Protein AF-A0A7Y5E4H2-F1 (afdb_monomer_lite)

Radius of gyration: 20.76 Å; chains: 1; bounding box: 55×38×57 Å

Foldseek 3Di:
DDDPDLQLVLLVLLLLLDAQWDDKDFFAWFFQAKDQQPCCVFDVVRVPDIDGTLPVLCVVVVHDFDWDDDPNDTDGDGHTFGIWIWGQDPPPGIAIATEHEDADAPVPDDPNRVSVVVSVCVSQVRSVHHYFYDYPVLAQVQLSVQSVVLCCLQVDPDDQDPVLLVQLLVCLVVQAQNAPLVSLVVSCVSVVDDSSNSSNSVNNCLSNLSQQWDSSDRHDRGGRTHHDDSVVSSSNRSVSVVNHHDD

Secondary structure (DSSP, 8-state):
---SSHHHHHHHHHHHTSTTEEEEEEEEEPPSS-EE-GGGGT-GGGTT-EE--HHHHHHHHTPPPPEEEETTEEEE---EEEEEEEEEETTTEEEEEEEEE-SS-GGG--HHHHHHHHHHHHHHHTTT-EEEEE-TTSS-HHHHHHHHHHHHHHS-SSPPPHHHHHHHHHHHHHHTT-BHHHHHHHHHHHHT--HHHHHHHHHHHHHTTSS-B-TTS---TTSBPPB--HHHHHHTSTTTTT-----

Structure (mmCIF, N/CA/C/O backbone):
data_AF-A0A7Y5E4H2-F1
#
_entry.id   AF-A0A7Y5E4H2-F1
#
loop_
_atom_site.group_PDB
_atom_site.id
_atom_site.type_symbol
_atom_site.label_atom_id
_atom_site.label_alt_id
_atom_site.label_comp_id
_atom_site.label_asym_id
_atom_site.label_entity_id
_atom_site.label_seq_id
_atom_site.pdbx_PDB_ins_code
_atom_site.Cartn_x
_atom_site.Cartn_y
_atom_site.Cartn_z
_atom_site.occupancy
_atom_site.B_iso_or_equiv
_atom_site.auth_seq_id
_atom_site.auth_comp_id
_atom_site.auth_asym_id
_atom_site.auth_atom_id
_atom_site.pdbx_PDB_model_num
ATOM 1 N N . MET A 1 1 ? -0.642 14.380 -0.800 1.00 53.69 1 MET A N 1
ATOM 2 C CA . MET A 1 1 ? -0.285 13.124 -0.116 1.00 53.69 1 MET A CA 1
ATOM 3 C C . MET A 1 1 ? 0.200 13.563 1.238 1.00 53.69 1 MET A C 1
ATOM 5 O O . MET A 1 1 ? 1.228 14.235 1.299 1.00 53.69 1 MET A O 1
ATOM 9 N N . ASP A 1 2 ? -0.595 13.278 2.261 1.00 55.03 2 ASP A N 1
ATOM 10 C CA . ASP A 1 2 ? -0.441 13.844 3.600 1.00 55.03 2 ASP A CA 1
ATOM 11 C C . ASP A 1 2 ? -0.089 12.702 4.561 1.00 55.03 2 ASP A C 1
ATOM 13 O O . ASP A 1 2 ? -0.855 12.355 5.454 1.00 55.03 2 ASP A O 1
ATOM 17 N N . PHE A 1 3 ? 1.084 12.094 4.353 1.00 66.56 3 PHE A N 1
ATOM 18 C CA . PHE A 1 3 ? 1.601 11.070 5.260 1.00 66.56 3 PHE A CA 1
ATOM 19 C C . PHE A 1 3 ? 2.136 11.714 6.536 1.00 66.56 3 PHE A C 1
ATOM 21 O O . PHE A 1 3 ? 2.887 12.694 6.494 1.00 66.56 3 PHE A O 1
ATOM 28 N N . LEU A 1 4 ? 1.782 11.128 7.673 1.00 64.50 4 LEU A N 1
ATOM 29 C CA . LEU A 1 4 ? 2.184 11.561 9.005 1.00 64.50 4 LEU A CA 1
ATOM 30 C C . LEU A 1 4 ? 3.544 10.968 9.403 1.00 64.50 4 LEU A C 1
ATOM 32 O O . LEU A 1 4 ? 4.185 11.483 10.322 1.00 64.50 4 LEU A O 1
ATOM 36 N N . SER A 1 5 ? 4.019 9.924 8.706 1.00 79.62 5 SER A N 1
ATOM 37 C CA . SER A 1 5 ? 5.342 9.340 8.942 1.00 79.62 5 SER A CA 1
ATOM 38 C C . SER A 1 5 ? 6.049 8.798 7.691 1.00 79.62 5 SER A C 1
ATOM 40 O O . SER A 1 5 ? 5.474 8.488 6.646 1.00 79.62 5 SER A O 1
ATOM 42 N N . ASP A 1 6 ? 7.364 8.641 7.834 1.00 85.12 6 ASP A N 1
ATOM 43 C CA . ASP A 1 6 ? 8.271 8.106 6.821 1.00 85.12 6 ASP A CA 1
ATOM 44 C C . ASP A 1 6 ? 8.065 6.589 6.576 1.00 85.12 6 ASP A C 1
ATOM 46 O O . ASP A 1 6 ? 8.467 6.052 5.532 1.00 85.12 6 ASP A O 1
ATOM 50 N N . THR A 1 7 ? 7.446 5.901 7.544 1.00 89.12 7 THR A N 1
ATOM 51 C CA . THR A 1 7 ? 6.991 4.502 7.468 1.00 89.12 7 THR A CA 1
ATOM 52 C C . THR A 1 7 ? 5.666 4.417 6.731 1.00 89.12 7 THR A C 1
ATOM 54 O O . THR A 1 7 ? 5.533 3.572 5.851 1.00 89.12 7 THR A O 1
ATOM 57 N N . GLU A 1 8 ? 4.717 5.309 7.020 1.00 90.19 8 GLU A N 1
ATOM 58 C CA . GLU A 1 8 ? 3.427 5.357 6.320 1.00 90.19 8 GLU A CA 1
ATOM 59 C C . GLU A 1 8 ? 3.620 5.525 4.814 1.00 90.19 8 GLU A C 1
ATOM 61 O O . GLU A 1 8 ? 3.046 4.760 4.041 1.00 90.19 8 GLU A O 1
ATOM 66 N N . PHE A 1 9 ? 4.524 6.414 4.386 1.00 92.56 9 PHE A N 1
ATOM 67 C CA . PHE A 1 9 ? 4.834 6.552 2.961 1.00 92.56 9 PHE A CA 1
ATOM 68 C C . PHE A 1 9 ? 5.437 5.269 2.355 1.00 92.56 9 PHE A C 1
ATOM 70 O O . PHE A 1 9 ?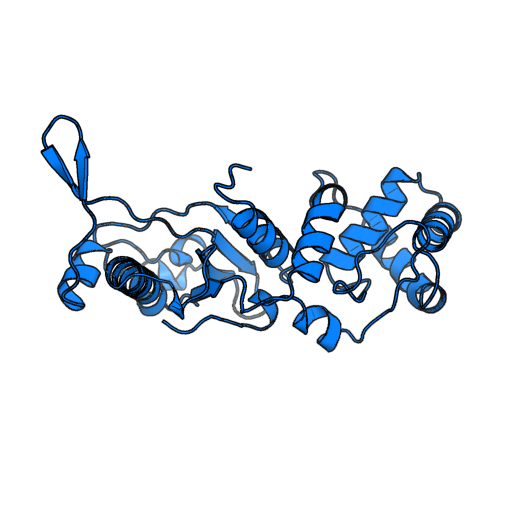 5.158 4.922 1.204 1.00 92.56 9 PHE A O 1
ATOM 77 N N . ALA A 1 10 ? 6.236 4.513 3.117 1.00 94.25 10 ALA A N 1
ATOM 78 C CA . ALA A 1 10 ? 6.743 3.221 2.657 1.00 94.25 10 ALA A CA 1
ATOM 79 C C . ALA A 1 10 ? 5.623 2.175 2.524 1.00 94.25 10 ALA A C 1
ATOM 81 O O . ALA A 1 10 ? 5.589 1.447 1.530 1.00 94.25 10 ALA A O 1
ATOM 82 N N . VAL A 1 11 ? 4.695 2.112 3.485 1.00 96.12 11 VAL A N 1
ATOM 83 C CA . VAL A 1 11 ? 3.536 1.207 3.420 1.00 96.12 11 VAL A CA 1
ATOM 84 C C . VAL A 1 11 ? 2.593 1.600 2.291 1.00 96.12 11 VAL A C 1
ATOM 86 O O . VAL A 1 11 ? 2.126 0.724 1.570 1.00 96.12 11 VAL A O 1
ATOM 89 N N . PHE A 1 12 ? 2.404 2.892 2.042 1.00 96.19 12 PHE A N 1
ATOM 90 C CA . PHE A 1 12 ? 1.684 3.375 0.870 1.00 96.19 12 PHE A CA 1
ATOM 91 C C . PHE A 1 12 ? 2.336 2.909 -0.434 1.00 96.19 12 PHE A C 1
ATOM 93 O O . PHE A 1 12 ? 1.649 2.417 -1.327 1.00 96.19 12 PHE A O 1
ATOM 100 N N . CYS A 1 13 ? 3.667 2.985 -0.536 1.00 96.50 13 CYS A N 1
ATOM 101 C CA . CYS A 1 13 ? 4.376 2.457 -1.699 1.00 96.50 13 CYS A CA 1
ATOM 102 C C . CYS A 1 13 ? 4.125 0.952 -1.882 1.00 96.50 13 CYS A C 1
ATOM 104 O O . CYS A 1 13 ? 3.836 0.516 -2.995 1.00 96.50 13 CYS A O 1
ATOM 106 N N . PHE A 1 14 ? 4.177 0.167 -0.800 1.00 97.38 14 PHE A N 1
ATOM 107 C CA . PHE A 1 14 ? 3.822 -1.254 -0.841 1.00 97.38 14 PHE A CA 1
ATOM 108 C C . PHE A 1 14 ? 2.368 -1.476 -1.273 1.00 97.38 14 PHE A C 1
ATOM 110 O O . PHE A 1 14 ? 2.123 -2.350 -2.104 1.00 97.38 14 PHE A O 1
ATOM 117 N N . ALA A 1 15 ? 1.428 -0.678 -0.758 1.00 97.00 15 ALA A N 1
ATOM 118 C CA . ALA A 1 15 ? 0.010 -0.742 -1.098 1.00 97.00 15 ALA A CA 1
ATOM 119 C C . ALA A 1 15 ? -0.232 -0.477 -2.594 1.00 97.00 15 ALA A C 1
ATOM 121 O O . ALA A 1 15 ? -0.952 -1.218 -3.258 1.00 97.00 15 ALA A O 1
ATOM 122 N N . GLN A 1 16 ? 0.441 0.528 -3.155 1.00 95.31 16 GLN A N 1
ATOM 123 C CA . GLN A 1 16 ? 0.320 0.912 -4.566 1.00 95.31 16 GLN A CA 1
ATOM 124 C C . GLN A 1 16 ? 0.887 -0.119 -5.549 1.00 95.31 16 GLN A C 1
ATOM 126 O O . GLN A 1 16 ? 0.566 -0.094 -6.742 1.00 95.31 16 GLN A O 1
ATOM 131 N N . MET A 1 17 ? 1.748 -1.018 -5.074 1.00 95.50 17 MET A N 1
ATOM 132 C CA . MET A 1 17 ? 2.231 -2.130 -5.888 1.00 95.50 17 MET A CA 1
ATOM 133 C C . MET A 1 17 ? 1.212 -3.267 -5.994 1.00 95.50 17 MET A C 1
ATOM 135 O O . MET A 1 17 ? 1.410 -4.142 -6.830 1.00 95.50 17 MET A O 1
ATOM 139 N N . LEU A 1 18 ? 0.152 -3.308 -5.174 1.00 94.38 18 LEU A N 1
ATOM 140 C CA . LEU A 1 18 ? -0.758 -4.454 -5.185 1.00 94.38 18 LEU A CA 1
ATOM 141 C C . LEU A 1 18 ? -1.339 -4.683 -6.590 1.00 94.38 18 LEU A C 1
ATOM 143 O O . LEU A 1 18 ? -1.822 -3.736 -7.228 1.00 94.38 18 LEU A O 1
ATOM 147 N N . PRO A 1 19 ? -1.335 -5.936 -7.079 1.00 90.31 19 PRO A N 1
ATOM 148 C CA . PRO A 1 19 ? -2.026 -6.274 -8.311 1.00 90.31 19 PRO A CA 1
ATOM 149 C C . PRO A 1 19 ? -3.489 -5.827 -8.240 1.00 90.31 19 PRO A C 1
ATOM 151 O O . PRO A 1 19 ? -4.173 -6.067 -7.250 1.00 90.31 19 PRO A O 1
ATOM 154 N N . ASN A 1 20 ? -3.967 -5.171 -9.298 1.00 91.06 20 ASN A N 1
ATOM 155 C CA . ASN A 1 20 ? -5.345 -4.680 -9.414 1.00 91.06 20 ASN A CA 1
ATOM 156 C C . ASN A 1 20 ? -5.799 -3.693 -8.317 1.00 91.06 20 ASN A C 1
ATOM 158 O O . ASN A 1 20 ? -7.007 -3.529 -8.104 1.00 91.06 20 ASN A O 1
ATOM 162 N N . VAL A 1 21 ? -4.866 -3.008 -7.647 1.00 93.44 21 VAL A N 1
ATOM 163 C CA . VAL A 1 21 ? -5.209 -1.868 -6.787 1.00 93.44 21 VAL A CA 1
ATOM 164 C C . VAL A 1 21 ? -5.940 -0.801 -7.606 1.00 93.44 21 VAL A C 1
ATOM 166 O O . VAL A 1 21 ? -5.500 -0.417 -8.693 1.00 93.44 21 VAL A O 1
ATOM 169 N N . CYS A 1 22 ? -7.095 -0.376 -7.105 1.00 92.19 22 CYS A N 1
ATOM 170 C CA . CYS A 1 22 ? -7.939 0.643 -7.725 1.00 92.19 22 CYS A CA 1
ATOM 171 C C . CYS A 1 22 ? -7.839 1.977 -6.996 1.00 92.19 22 CYS A C 1
ATOM 173 O O . CYS A 1 22 ? -7.871 3.020 -7.639 1.00 92.19 22 CYS A O 1
ATOM 175 N N . ASP A 1 23 ? -7.750 1.925 -5.668 1.00 93.38 23 ASP A N 1
ATOM 176 C CA . ASP A 1 23 ? -7.725 3.104 -4.814 1.00 93.38 23 ASP A CA 1
ATOM 177 C C . ASP A 1 23 ? -6.983 2.799 -3.506 1.00 93.38 23 ASP A C 1
ATOM 179 O O . ASP A 1 23 ? -6.995 1.660 -3.024 1.00 93.38 23 ASP A O 1
ATOM 183 N N . VAL A 1 24 ? -6.343 3.818 -2.939 1.00 95.12 24 VAL A N 1
ATOM 184 C CA . VAL A 1 24 ? -5.658 3.767 -1.643 1.00 95.12 24 VAL A CA 1
ATOM 185 C C . VAL A 1 24 ? -6.054 5.022 -0.877 1.00 95.12 24 VAL A C 1
ATOM 187 O O . VAL A 1 24 ? -5.607 6.119 -1.203 1.00 95.12 24 VAL A O 1
ATOM 190 N N . ARG A 1 25 ? -6.901 4.856 0.141 1.00 95.38 25 ARG A N 1
ATOM 191 C CA . ARG A 1 25 ? -7.419 5.960 0.957 1.00 95.38 25 ARG A CA 1
ATOM 192 C C . ARG A 1 25 ? -6.629 6.061 2.250 1.00 95.38 25 ARG A C 1
ATOM 194 O O . ARG A 1 25 ? -6.609 5.112 3.028 1.00 95.38 25 ARG A O 1
ATOM 201 N N . GLU A 1 26 ? -5.989 7.200 2.460 1.00 94.81 26 GLU A N 1
ATOM 202 C CA . GLU A 1 26 ? -5.221 7.506 3.667 1.00 94.81 26 GLU A CA 1
ATOM 203 C C . GLU A 1 26 ? -6.146 7.959 4.806 1.00 94.81 26 GLU A C 1
ATOM 205 O O . GLU A 1 26 ? -7.151 8.629 4.556 1.00 94.81 26 GLU A O 1
ATOM 210 N N . GLN A 1 27 ? -5.792 7.617 6.049 1.00 94.88 27 GLN A N 1
ATOM 211 C CA . GLN A 1 27 ? -6.451 8.095 7.273 1.00 94.88 27 GLN A CA 1
ATOM 212 C C . GLN A 1 27 ? -7.982 7.918 7.249 1.00 94.88 27 GLN A C 1
ATOM 214 O O . GLN A 1 27 ? -8.752 8.828 7.567 1.00 94.88 27 GLN A O 1
ATOM 219 N N . TYR A 1 28 ? -8.429 6.726 6.848 1.00 96.62 28 TYR A N 1
ATOM 220 C CA . TYR A 1 28 ? -9.840 6.414 6.650 1.00 96.62 28 TYR A CA 1
ATOM 221 C C . TYR A 1 28 ? -10.603 6.422 7.985 1.00 96.62 28 TYR A C 1
ATOM 223 O O . TYR A 1 28 ? -10.257 5.636 8.870 1.00 96.62 28 TYR A O 1
ATOM 231 N N . PRO A 1 29 ? -11.635 7.268 8.161 1.00 97.38 29 PRO A N 1
ATOM 232 C CA . PRO A 1 29 ? -12.351 7.383 9.428 1.00 97.38 29 PRO A CA 1
ATOM 233 C C . PRO A 1 29 ? -13.236 6.161 9.704 1.00 97.38 29 PRO A C 1
ATOM 235 O O . PRO A 1 29 ? -13.947 5.685 8.821 1.00 97.38 29 PRO A O 1
ATOM 238 N N . LEU A 1 30 ? -13.232 5.695 10.953 1.00 97.81 30 LEU A N 1
ATOM 239 C CA . LEU A 1 30 ? -14.079 4.603 11.433 1.00 97.81 30 LEU A CA 1
ATOM 240 C C . LEU A 1 30 ? -15.353 5.164 12.065 1.00 97.81 30 LEU A C 1
ATOM 242 O O . LEU A 1 30 ? -15.315 6.121 12.843 1.00 97.81 30 LEU A O 1
ATOM 246 N N . ASN A 1 31 ? -16.495 4.560 11.753 1.00 97.75 31 ASN A N 1
ATOM 247 C CA . ASN A 1 31 ? -17.782 5.030 12.253 1.00 97.75 31 ASN A CA 1
ATOM 248 C C . ASN A 1 31 ? -17.935 4.754 13.756 1.00 97.75 31 ASN A C 1
ATOM 250 O O . ASN A 1 31 ? -17.715 3.639 14.225 1.00 97.75 31 ASN A O 1
ATOM 254 N N . LEU A 1 32 ? -18.372 5.766 14.513 1.00 97.38 32 LEU A N 1
ATOM 255 C CA . LEU A 1 32 ? -18.604 5.642 15.959 1.00 97.38 32 LEU A CA 1
ATOM 256 C C . LEU A 1 32 ? -19.825 4.771 16.288 1.00 97.38 32 LEU A C 1
ATOM 258 O O . LEU A 1 32 ? -19.813 4.023 17.265 1.00 97.38 32 LEU A O 1
ATOM 262 N N . LEU A 1 33 ? -20.877 4.891 15.476 1.00 97.56 33 LEU A N 1
ATOM 263 C CA . LEU A 1 33 ? -22.175 4.233 15.640 1.00 97.56 33 LEU A CA 1
ATOM 264 C C . LEU A 1 33 ? -22.394 3.185 14.547 1.00 97.56 33 LEU A C 1
ATOM 266 O O . LEU A 1 33 ? -21.617 3.108 13.599 1.00 97.56 33 LEU A O 1
ATOM 270 N N . GLU A 1 34 ? -23.457 2.392 14.687 1.00 96.56 34 GLU A N 1
ATOM 271 C CA . GLU A 1 34 ? -23.890 1.435 13.667 1.00 96.56 34 GLU A CA 1
ATOM 272 C C . GLU A 1 34 ? -24.014 2.101 12.286 1.00 96.56 34 GLU A C 1
ATOM 274 O O . GLU A 1 34 ? -24.558 3.202 12.156 1.00 96.56 34 GLU A O 1
ATOM 279 N N . HIS A 1 35 ? -23.495 1.436 11.255 1.00 94.19 35 HIS A N 1
ATOM 280 C CA . HIS A 1 35 ? -23.420 1.971 9.897 1.00 94.19 35 HIS A CA 1
ATOM 281 C C . HIS A 1 35 ? -23.510 0.854 8.845 1.00 94.19 35 HIS A C 1
ATOM 283 O O . HIS A 1 35 ? -23.259 -0.308 9.168 1.00 94.19 35 HIS A O 1
ATOM 289 N N . PRO A 1 36 ? -23.821 1.165 7.572 1.00 92.88 36 PRO A N 1
ATOM 290 C CA . PRO A 1 36 ? -23.689 0.202 6.480 1.00 92.88 36 PRO A CA 1
ATOM 291 C C . PRO A 1 36 ? -22.236 -0.255 6.326 1.00 92.88 36 PRO A C 1
ATOM 293 O O . PRO A 1 36 ? -21.326 0.565 6.451 1.00 92.88 36 PRO A O 1
ATOM 296 N N . CYS A 1 37 ? -22.000 -1.531 6.005 1.00 91.12 37 CYS A N 1
ATOM 297 C CA . CYS A 1 37 ? -20.639 -2.037 5.787 1.00 91.12 37 CYS A CA 1
ATOM 298 C C . CYS A 1 37 ? -19.860 -1.166 4.785 1.00 91.12 37 CYS A C 1
ATOM 300 O O . CYS A 1 37 ? -20.388 -0.816 3.730 1.00 91.12 37 CYS A O 1
ATOM 302 N N . ASP A 1 38 ? -18.582 -0.898 5.040 1.00 91.31 38 ASP A N 1
ATOM 303 C CA . ASP A 1 38 ? -17.745 -0.030 4.200 1.00 91.31 38 ASP A CA 1
ATOM 304 C C . ASP A 1 38 ? -17.626 -0.545 2.748 1.00 91.31 38 ASP A C 1
ATOM 306 O O . ASP A 1 38 ? -17.592 0.228 1.786 1.00 91.31 38 ASP A O 1
ATOM 310 N N . ILE A 1 39 ? -17.648 -1.871 2.564 1.00 86.94 39 ILE A N 1
ATOM 311 C CA . ILE A 1 39 ? -17.632 -2.520 1.242 1.00 86.94 39 ILE A CA 1
ATOM 312 C C . ILE A 1 39 ? -18.950 -2.344 0.459 1.00 86.94 39 ILE A C 1
ATOM 314 O O . ILE A 1 39 ? -18.971 -2.537 -0.758 1.00 86.94 39 ILE A O 1
ATOM 318 N N . SER A 1 40 ? -20.053 -1.961 1.112 1.00 86.31 40 SER A N 1
ATOM 319 C CA . SER A 1 40 ? -21.380 -1.842 0.478 1.00 86.31 40 SER A CA 1
ATOM 320 C C . SER A 1 40 ? -21.422 -0.820 -0.661 1.00 86.31 40 SER A C 1
ATOM 322 O O . SER A 1 40 ? -22.178 -0.998 -1.613 1.00 86.31 40 SER A O 1
ATOM 324 N N . THR A 1 41 ? -20.536 0.180 -0.629 1.00 81.88 41 THR A N 1
ATOM 325 C CA . THR A 1 41 ? -20.330 1.144 -1.724 1.00 81.88 41 THR A CA 1
ATOM 326 C C . THR A 1 41 ? -19.955 0.461 -3.045 1.00 81.88 41 THR A C 1
ATOM 328 O O . THR A 1 41 ? -20.274 0.964 -4.119 1.00 81.88 41 THR A O 1
ATOM 331 N N . TYR A 1 42 ? -19.287 -0.694 -2.976 1.00 83.06 42 TYR A N 1
ATOM 332 C CA . TYR A 1 42 ? -18.779 -1.422 -4.140 1.00 83.06 42 TYR A CA 1
ATOM 333 C C . TYR A 1 42 ? -19.565 -2.700 -4.451 1.00 83.06 42 TYR A C 1
ATOM 335 O O . TYR A 1 42 ? -19.541 -3.172 -5.588 1.00 83.06 42 TYR A O 1
ATOM 343 N N . LEU A 1 43 ? -20.245 -3.278 -3.455 1.00 81.50 43 LEU A N 1
ATOM 344 C CA . LEU A 1 43 ? -20.959 -4.547 -3.578 1.00 81.50 43 LEU A CA 1
ATOM 345 C C . LEU A 1 43 ? -22.439 -4.385 -3.228 1.00 81.50 43 LEU A C 1
ATOM 347 O O . LEU A 1 43 ? -22.815 -4.295 -2.060 1.00 81.50 43 LEU A O 1
ATOM 351 N N . VAL A 1 44 ? -23.292 -4.474 -4.254 1.00 77.94 44 VAL A N 1
ATOM 352 C CA . VAL A 1 44 ? -24.762 -4.418 -4.122 1.00 77.94 44 VAL A CA 1
ATOM 353 C C . VAL A 1 44 ? -25.286 -5.460 -3.127 1.00 77.94 44 VAL A C 1
ATOM 355 O O . VAL A 1 44 ? -26.207 -5.183 -2.364 1.00 77.94 44 VAL A O 1
ATOM 358 N N . SER A 1 45 ? -24.657 -6.639 -3.072 1.00 76.31 45 SER A N 1
ATOM 359 C CA . SER A 1 45 ? -25.010 -7.720 -2.140 1.00 76.31 45 SER A CA 1
ATOM 360 C C . SER A 1 45 ? -24.849 -7.354 -0.659 1.00 76.31 45 SER A C 1
ATOM 362 O O . SER A 1 45 ? -25.374 -8.063 0.197 1.00 76.31 45 SER A O 1
ATOM 364 N N . LYS A 1 46 ? -24.138 -6.265 -0.344 1.00 78.81 46 LYS A N 1
ATOM 365 C CA . LYS A 1 46 ? -23.860 -5.789 1.019 1.00 78.81 46 LYS A CA 1
ATOM 366 C C . LYS A 1 46 ? -24.602 -4.495 1.377 1.00 78.81 46 LYS A C 1
ATOM 368 O O . LYS A 1 46 ? -24.408 -3.977 2.470 1.00 78.81 46 LYS A O 1
ATOM 373 N N . LEU A 1 47 ? -25.473 -3.975 0.507 1.00 75.25 47 LEU A N 1
ATOM 374 C CA . LEU A 1 47 ? -26.187 -2.710 0.751 1.00 75.25 47 LEU A CA 1
ATOM 375 C C . LEU A 1 47 ? -27.127 -2.742 1.963 1.00 75.25 47 LEU A C 1
ATOM 377 O O . LEU A 1 47 ? -27.382 -1.703 2.560 1.00 75.25 47 LEU A O 1
ATOM 381 N N . SER A 1 48 ? -27.648 -3.914 2.329 1.00 74.69 48 SER A N 1
ATOM 382 C CA . SER A 1 48 ? -28.603 -4.061 3.438 1.00 74.69 48 SER A CA 1
ATOM 383 C C . SER A 1 48 ? -27.967 -4.557 4.737 1.00 74.69 48 SER A C 1
ATOM 385 O O . SER A 1 48 ? -28.689 -4.850 5.687 1.00 74.69 48 SER A O 1
ATOM 387 N N . THR A 1 49 ? -26.639 -4.700 4.787 1.00 81.69 49 THR A N 1
ATOM 388 C CA . THR A 1 49 ? -25.941 -5.174 5.986 1.00 81.69 49 THR A CA 1
ATOM 389 C C . THR A 1 49 ? -25.349 -3.999 6.745 1.00 81.69 49 THR A C 1
ATOM 391 O O . THR A 1 49 ? -24.392 -3.374 6.282 1.00 81.69 49 THR A O 1
ATOM 394 N N . ASN A 1 50 ? -25.910 -3.728 7.920 1.00 91.00 50 ASN A N 1
ATOM 395 C CA . ASN A 1 50 ? -25.283 -2.862 8.903 1.00 91.00 50 ASN A CA 1
ATOM 396 C C . ASN A 1 50 ? -24.237 -3.628 9.715 1.00 91.00 50 ASN A C 1
ATOM 398 O O . ASN A 1 50 ? -24.288 -4.853 9.849 1.00 91.00 50 ASN A O 1
ATOM 402 N N . THR A 1 51 ? -23.300 -2.878 10.272 1.00 93.75 51 THR A N 1
ATOM 403 C CA . THR A 1 51 ? -22.241 -3.356 11.148 1.00 93.75 51 THR A CA 1
ATOM 404 C C . THR A 1 51 ? -22.079 -2.410 12.333 1.00 93.75 51 THR A C 1
ATOM 406 O O . THR A 1 51 ? -22.484 -1.246 12.290 1.00 93.75 51 THR A O 1
ATOM 409 N N . LYS A 1 52 ? -21.482 -2.927 13.405 1.00 96.81 52 LYS A N 1
ATOM 410 C CA . LYS A 1 52 ? -21.242 -2.186 14.642 1.00 96.81 52 LYS A CA 1
ATOM 411 C C . LYS A 1 52 ? -20.218 -1.075 14.417 1.00 96.81 52 LYS A C 1
ATOM 413 O O . LYS A 1 52 ? -19.206 -1.299 13.758 1.00 96.81 52 LYS A O 1
ATOM 418 N N . GLY A 1 53 ? -20.453 0.080 15.032 1.00 97.50 53 GLY A N 1
ATOM 419 C CA . GLY A 1 53 ? -19.456 1.146 15.134 1.00 97.50 53 GLY A CA 1
ATOM 420 C C . GLY A 1 53 ? -18.458 0.917 16.273 1.00 97.50 53 GLY A C 1
ATOM 421 O O . GLY A 1 53 ? -18.641 0.044 17.128 1.00 97.50 53 GLY A O 1
ATOM 422 N N . THR A 1 54 ? -17.411 1.738 16.329 1.00 98.06 54 THR A N 1
ATOM 423 C CA . THR A 1 54 ? -16.313 1.593 17.299 1.00 98.06 54 THR A CA 1
ATOM 424 C C . THR A 1 54 ? -16.763 1.685 18.757 1.00 98.06 54 THR A C 1
ATOM 426 O O . THR A 1 54 ? -16.154 1.040 19.607 1.00 98.06 54 THR A O 1
ATOM 429 N N . LEU A 1 55 ? -17.831 2.424 19.083 1.00 97.88 55 LEU A N 1
ATOM 430 C CA . LEU A 1 55 ? -18.329 2.519 20.462 1.00 97.88 55 LEU A CA 1
ATOM 431 C C . LEU A 1 55 ? -18.897 1.188 20.961 1.00 97.88 55 LEU A C 1
ATOM 433 O O . LEU A 1 55 ? -18.587 0.749 22.069 1.00 97.88 55 LEU A O 1
ATOM 437 N N . GLU A 1 56 ? -19.709 0.522 20.140 1.00 98.00 56 GLU A N 1
ATOM 438 C CA . GLU A 1 56 ? -20.292 -0.770 20.502 1.00 98.00 56 GLU A CA 1
ATOM 439 C C . GLU A 1 56 ? -19.222 -1.868 20.554 1.00 98.00 56 GLU A C 1
ATOM 441 O O . GLU A 1 56 ? -19.237 -2.714 21.455 1.00 98.00 56 GLU A O 1
ATOM 446 N N . ILE A 1 57 ? -18.260 -1.834 19.628 1.00 98.12 57 ILE A N 1
ATOM 447 C CA . ILE A 1 57 ? -17.137 -2.777 19.614 1.00 98.12 57 ILE A CA 1
ATOM 448 C C . ILE A 1 57 ? -16.260 -2.580 20.854 1.00 98.12 57 ILE A C 1
ATOM 450 O O . ILE A 1 57 ? -15.944 -3.554 21.534 1.00 98.12 57 ILE A O 1
ATOM 454 N N . ALA A 1 58 ? -15.925 -1.336 21.206 1.00 98.06 58 ALA A N 1
ATOM 455 C CA . ALA A 1 58 ? -15.135 -1.030 22.398 1.00 98.06 58 ALA A CA 1
ATOM 456 C C . ALA A 1 58 ? -15.810 -1.558 23.672 1.00 98.06 58 ALA A C 1
ATOM 458 O O . ALA A 1 58 ? -15.159 -2.218 24.482 1.00 98.06 58 ALA A O 1
ATOM 459 N N . ASN A 1 59 ? -17.126 -1.359 23.801 1.00 97.62 59 ASN A N 1
ATOM 460 C CA . ASN A 1 59 ? -17.911 -1.916 24.903 1.00 97.62 59 ASN A CA 1
ATOM 461 C C . ASN A 1 59 ? -17.879 -3.451 24.919 1.00 97.62 59 ASN A C 1
ATOM 463 O O . ASN A 1 59 ? -17.689 -4.045 25.978 1.00 97.62 59 ASN A O 1
ATOM 467 N N . SER A 1 60 ? -18.025 -4.090 23.754 1.00 97.38 60 SER A N 1
ATOM 468 C CA . SER A 1 60 ? -18.007 -5.555 23.620 1.00 97.38 60 SER A CA 1
ATOM 469 C C . SER A 1 60 ? -16.648 -6.161 23.995 1.00 97.38 60 SER A C 1
ATOM 471 O O . SER A 1 60 ? -16.598 -7.249 24.562 1.00 97.38 60 SER A O 1
ATOM 473 N N . LEU A 1 61 ? -15.555 -5.447 23.715 1.00 96.81 61 LEU A N 1
ATOM 474 C CA . LEU A 1 61 ? -14.186 -5.852 24.049 1.00 96.81 61 LEU A CA 1
ATOM 475 C C . LEU A 1 61 ? -13.757 -5.451 25.473 1.00 96.81 61 LEU A C 1
ATOM 477 O O . LEU A 1 61 ? -12.673 -5.830 25.907 1.00 96.81 61 LEU A O 1
ATOM 481 N N . GLY A 1 62 ? -14.561 -4.668 26.201 1.00 97.00 62 GLY A N 1
ATOM 482 C CA . GLY A 1 62 ? -14.174 -4.120 27.506 1.00 97.00 62 GLY A CA 1
ATOM 483 C C . GLY A 1 62 ? -13.055 -3.070 27.431 1.00 97.00 62 GLY A C 1
ATOM 484 O O . GLY A 1 62 ? -12.331 -2.863 28.405 1.00 97.00 62 GLY A O 1
ATOM 485 N N . ILE A 1 63 ? -12.897 -2.404 26.284 1.00 96.06 63 ILE A N 1
ATOM 486 C CA . ILE A 1 63 ? -11.842 -1.419 26.022 1.00 96.06 63 ILE A CA 1
ATOM 487 C C . ILE A 1 63 ? -12.401 -0.004 26.171 1.00 96.06 63 ILE A C 1
ATOM 489 O O . ILE A 1 63 ? -13.451 0.334 25.631 1.00 96.06 63 ILE A O 1
ATOM 493 N N . SER A 1 64 ? -11.661 0.874 26.852 1.00 95.38 64 SER A N 1
ATOM 494 C CA . SER A 1 64 ? -12.026 2.292 26.929 1.00 95.38 64 SER A CA 1
ATOM 495 C C . SER A 1 64 ? -11.869 2.982 25.566 1.00 95.38 64 SER A C 1
ATOM 497 O O . SER A 1 64 ? -10.764 3.072 25.007 1.00 95.38 64 SER A O 1
ATOM 499 N N . HIS A 1 65 ? -12.983 3.486 25.030 1.00 96.75 65 HIS A N 1
ATOM 500 C CA . HIS A 1 65 ? -13.002 4.195 23.756 1.00 96.75 65 HIS A CA 1
ATOM 501 C C . HIS A 1 65 ? -12.214 5.518 23.852 1.00 96.75 65 HIS A C 1
ATOM 503 O O . HIS A 1 65 ? -12.317 6.228 24.858 1.00 96.75 65 HIS A O 1
ATOM 509 N N . PRO A 1 66 ? -11.386 5.872 22.849 1.00 94.19 66 PRO A N 1
ATOM 510 C CA . PRO A 1 66 ? -10.643 7.128 22.867 1.00 94.19 66 PRO A CA 1
ATOM 511 C C . PRO A 1 66 ? -11.581 8.343 22.905 1.00 94.19 66 PRO A C 1
ATOM 513 O O . PRO A 1 66 ? -12.620 8.373 22.247 1.00 94.19 66 PRO A O 1
ATOM 516 N N . ARG A 1 67 ? -11.190 9.363 23.675 1.00 93.12 67 ARG A N 1
ATOM 517 C CA . ARG A 1 67 ? -11.907 10.637 23.812 1.00 93.12 67 ARG A CA 1
ATOM 518 C C . ARG A 1 67 ? -10.945 11.804 23.664 1.00 93.12 67 ARG A C 1
ATOM 520 O O . ARG A 1 67 ? -9.801 11.722 24.110 1.00 93.12 67 ARG A O 1
ATOM 527 N N . VAL A 1 68 ? -11.428 12.899 23.092 1.00 91.88 68 VAL A N 1
ATOM 528 C CA . VAL A 1 68 ? -10.705 14.170 22.974 1.00 91.88 68 VAL A CA 1
ATOM 529 C C . VAL A 1 68 ? -11.495 15.274 23.670 1.00 91.88 68 VAL A C 1
ATOM 531 O O . VAL A 1 68 ? -12.723 15.237 23.714 1.00 91.88 68 VAL A O 1
ATOM 534 N N . LYS A 1 69 ? -10.806 16.275 24.226 1.00 90.06 69 LYS A N 1
ATOM 535 C CA . LYS A 1 69 ? -11.470 17.486 24.724 1.00 90.06 69 LYS A CA 1
ATOM 536 C C . LYS A 1 69 ? -11.701 18.453 23.567 1.00 90.06 69 LYS A C 1
ATOM 538 O O . LYS A 1 69 ? -10.736 18.909 22.957 1.00 90.06 69 LYS A O 1
ATOM 543 N N . LYS A 1 70 ? -12.956 18.806 23.302 1.00 84.00 70 LYS A N 1
ATOM 544 C CA . LYS A 1 70 ? -13.345 19.830 22.327 1.00 84.00 70 LYS A CA 1
ATOM 545 C C . LYS A 1 70 ? -14.234 20.849 23.031 1.00 84.00 70 LYS A C 1
ATOM 547 O O . LYS A 1 70 ? -15.274 20.493 23.564 1.00 84.00 70 LYS A O 1
ATOM 552 N N . ASN A 1 71 ? -13.804 22.111 23.060 1.00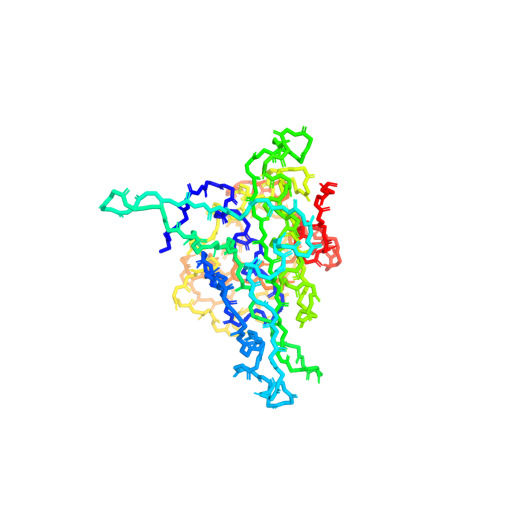 82.62 71 ASN A N 1
ATOM 553 C CA . ASN A 1 71 ? -14.519 23.214 23.719 1.00 82.62 71 ASN A CA 1
ATOM 554 C C . ASN A 1 71 ? -14.854 22.979 25.209 1.00 82.62 71 ASN A C 1
ATOM 556 O O . ASN A 1 71 ? -15.846 23.491 25.706 1.00 82.62 71 ASN A O 1
ATOM 560 N N . GLY A 1 72 ? -14.018 22.225 25.928 1.00 82.69 72 GLY A N 1
ATOM 561 C CA . GLY A 1 72 ? -14.221 21.913 27.350 1.00 82.69 72 GLY A CA 1
ATOM 562 C C . GLY A 1 72 ? -14.934 20.585 27.609 1.00 82.69 72 GLY A C 1
ATOM 563 O O . GLY A 1 72 ? -14.711 19.995 28.666 1.00 82.69 72 GLY A O 1
ATOM 564 N N . ASP A 1 73 ? -15.658 20.057 26.622 1.00 84.75 73 ASP A N 1
ATOM 565 C CA . ASP A 1 73 ? -16.369 18.783 26.724 1.00 84.75 73 ASP A CA 1
ATOM 566 C C . ASP A 1 73 ? -15.526 17.620 26.191 1.00 84.75 73 ASP A C 1
ATOM 568 O O . ASP A 1 73 ? -14.787 17.748 25.210 1.00 84.75 73 ASP A O 1
ATOM 572 N N . ALA A 1 74 ? -15.620 16.464 26.851 1.00 87.31 74 ALA A N 1
ATOM 573 C CA . ALA A 1 74 ? -15.011 15.231 26.367 1.00 87.31 74 ALA A CA 1
ATOM 574 C C . ALA A 1 74 ? -15.939 14.580 25.335 1.00 87.31 74 ALA A C 1
ATOM 576 O O . ALA A 1 74 ? -17.041 14.158 25.678 1.00 87.31 74 ALA A O 1
ATOM 577 N N . VAL A 1 75 ? -15.477 14.481 24.090 1.00 92.00 75 VAL A N 1
ATOM 578 C CA . VAL A 1 75 ? -16.198 13.838 22.985 1.00 92.00 75 VAL A CA 1
ATOM 579 C C . VAL A 1 75 ? -15.458 12.586 22.531 1.00 92.00 75 VAL A C 1
ATOM 581 O O . VAL A 1 75 ? -14.225 12.537 22.582 1.00 92.00 75 VAL A O 1
ATOM 584 N N . ASP A 1 76 ? -16.198 11.565 22.100 1.00 94.56 76 ASP A N 1
ATOM 585 C CA . ASP A 1 76 ? -15.602 10.343 21.564 1.00 94.56 76 ASP A CA 1
ATOM 586 C C . ASP A 1 76 ? -14.828 10.644 20.272 1.00 94.56 76 ASP A C 1
ATOM 588 O O . ASP A 1 76 ? -15.283 11.379 19.393 1.00 94.56 76 ASP A O 1
ATOM 592 N N . TRP A 1 77 ? -13.605 10.123 20.197 1.00 94.62 77 TRP A N 1
ATOM 593 C CA . TRP A 1 77 ? -12.683 10.373 19.096 1.00 94.62 77 TRP A CA 1
ATOM 594 C C . TRP A 1 77 ? -12.992 9.458 17.913 1.00 94.62 77 TRP A C 1
ATOM 596 O O . TRP A 1 77 ? -13.030 8.240 18.073 1.00 94.62 77 TRP A O 1
ATOM 606 N N . VAL A 1 78 ? -13.138 10.033 16.720 1.00 96.31 78 VAL A N 1
ATOM 607 C CA . VAL A 1 78 ? -13.245 9.265 15.474 1.00 96.31 78 VAL A CA 1
ATOM 608 C C . VAL A 1 78 ? -11.877 8.660 15.167 1.00 96.31 78 VAL A C 1
ATOM 610 O O . VAL A 1 78 ? -10.944 9.371 14.799 1.00 96.31 78 VAL A O 1
ATOM 613 N N . MET A 1 79 ? -11.748 7.349 15.371 1.00 96.81 79 MET A N 1
ATOM 614 C CA . MET A 1 79 ? -10.538 6.605 15.020 1.00 96.81 79 MET A CA 1
ATOM 615 C C . MET A 1 79 ? -10.346 6.579 13.503 1.00 96.81 79 MET A C 1
ATOM 617 O O . MET A 1 79 ? -11.310 6.712 12.750 1.00 96.81 79 MET A O 1
ATOM 621 N N . THR A 1 80 ? -9.108 6.385 13.063 1.00 96.94 80 THR A N 1
ATOM 622 C CA . THR A 1 80 ? -8.763 6.237 11.649 1.00 96.94 80 THR A CA 1
ATOM 623 C C . THR A 1 80 ? -7.957 4.965 11.437 1.00 96.94 80 THR A C 1
ATOM 625 O O . THR A 1 80 ? -7.223 4.536 12.327 1.00 96.94 80 THR A O 1
ATOM 628 N N . THR A 1 81 ? -8.094 4.381 10.252 1.00 97.75 81 THR A N 1
ATOM 629 C CA . THR A 1 81 ? -7.163 3.387 9.715 1.00 97.75 81 THR A CA 1
ATOM 630 C C . THR A 1 81 ? -6.190 4.079 8.776 1.00 97.75 81 THR A C 1
ATOM 632 O O . THR A 1 81 ? -6.609 4.861 7.923 1.00 97.75 81 THR A O 1
ATOM 635 N N . ASP A 1 82 ? -4.899 3.780 8.914 1.00 97.19 82 ASP A N 1
ATOM 636 C CA . ASP A 1 82 ? -3.840 4.500 8.202 1.00 97.19 82 ASP A CA 1
ATOM 637 C C . ASP A 1 82 ? -3.996 4.397 6.679 1.00 97.19 82 ASP A C 1
ATOM 639 O O . ASP A 1 82 ? -3.932 5.420 5.997 1.00 97.19 82 ASP A O 1
ATOM 643 N N . LEU A 1 83 ? -4.266 3.198 6.143 1.00 97.75 83 LEU A N 1
ATOM 644 C CA . LEU A 1 83 ? -4.591 2.997 4.726 1.00 97.75 83 LEU A CA 1
ATOM 645 C C . LEU A 1 83 ? -5.745 2.004 4.542 1.00 97.75 83 LEU A C 1
ATOM 647 O O . LEU A 1 83 ? -5.700 0.882 5.046 1.00 97.75 83 LEU A O 1
ATOM 651 N N . LEU A 1 84 ? -6.734 2.374 3.731 1.00 97.75 84 LEU A N 1
ATOM 652 C CA . LEU A 1 84 ? -7.773 1.475 3.234 1.00 97.75 84 LEU A CA 1
ATOM 653 C C . LEU A 1 84 ? -7.612 1.280 1.725 1.00 97.75 84 LEU A C 1
ATOM 655 O O . LEU A 1 84 ? -7.847 2.192 0.928 1.00 97.75 84 LEU A O 1
ATOM 659 N N . VAL A 1 85 ? -7.214 0.073 1.338 1.00 97.50 85 VAL A N 1
ATOM 660 C CA . VAL A 1 85 ? -6.906 -0.293 -0.046 1.00 97.50 85 VAL A CA 1
ATOM 661 C C . VAL A 1 85 ? -8.120 -0.955 -0.687 1.00 97.50 85 VAL A C 1
ATOM 663 O O . VAL A 1 85 ? -8.664 -1.919 -0.150 1.00 97.50 85 VAL A O 1
ATOM 666 N N . THR A 1 86 ? -8.521 -0.463 -1.857 1.00 96.19 86 THR A N 1
ATOM 667 C CA . THR A 1 86 ? -9.565 -1.071 -2.688 1.00 96.19 86 THR A CA 1
ATOM 668 C C . THR A 1 86 ? -8.909 -1.853 -3.819 1.00 96.19 86 THR A C 1
ATOM 670 O O . THR A 1 86 ? -8.202 -1.283 -4.655 1.00 96.19 86 THR A O 1
ATOM 673 N N . ILE A 1 87 ? -9.164 -3.157 -3.874 1.00 94.88 87 ILE A N 1
ATOM 674 C CA . ILE A 1 87 ? -8.589 -4.077 -4.860 1.00 94.88 87 ILE A CA 1
ATOM 675 C C . ILE A 1 87 ? -9.724 -4.625 -5.719 1.00 94.88 87 ILE A C 1
ATOM 677 O O . ILE A 1 87 ? -10.779 -4.996 -5.201 1.00 94.88 87 ILE A O 1
ATOM 681 N N . LYS A 1 88 ? -9.520 -4.684 -7.035 1.00 92.62 88 LYS A N 1
ATOM 682 C CA . LYS A 1 88 ? -10.459 -5.342 -7.946 1.00 92.62 88 LYS A CA 1
ATOM 683 C C . LYS A 1 88 ? -10.011 -6.772 -8.209 1.00 92.62 88 LYS A C 1
ATOM 685 O O . LYS A 1 88 ? -9.084 -7.017 -8.977 1.00 92.62 88 LYS A O 1
ATOM 690 N N . ASP A 1 89 ? -10.700 -7.710 -7.587 1.00 85.69 89 ASP A N 1
ATOM 691 C CA . ASP A 1 89 ? -10.603 -9.123 -7.900 1.00 85.69 89 ASP A CA 1
ATOM 692 C C . ASP A 1 89 ? -11.390 -9.428 -9.194 1.00 85.69 89 ASP A C 1
ATOM 694 O O . ASP A 1 89 ? -12.566 -9.062 -9.311 1.00 85.69 89 ASP A O 1
ATOM 698 N N . PRO A 1 90 ? -10.775 -10.083 -10.194 1.00 80.88 90 PRO A N 1
ATOM 699 C CA . PRO A 1 90 ? -11.456 -10.421 -11.444 1.00 80.88 90 PRO A CA 1
ATOM 700 C C . PRO A 1 90 ? -12.681 -11.334 -11.282 1.00 80.88 90 PRO A C 1
ATOM 702 O O . PRO A 1 90 ? -13.545 -11.333 -12.157 1.00 80.88 90 PRO A O 1
ATOM 705 N N . ILE A 1 91 ? -12.748 -12.117 -10.202 1.00 80.69 91 ILE A N 1
ATOM 706 C CA . ILE A 1 91 ? -13.772 -13.138 -9.949 1.00 80.69 91 ILE A CA 1
ATOM 707 C C . ILE A 1 91 ? -14.760 -12.650 -8.882 1.00 80.69 91 ILE A C 1
ATOM 709 O O . ILE A 1 91 ? -15.971 -12.697 -9.088 1.00 80.69 91 ILE A O 1
ATOM 713 N N . ALA A 1 92 ? -14.254 -12.175 -7.744 1.00 77.62 92 ALA A N 1
ATOM 714 C CA . ALA A 1 92 ? -15.039 -11.792 -6.572 1.00 77.62 92 ALA A CA 1
ATOM 715 C C . ALA A 1 92 ? -15.523 -10.329 -6.592 1.00 77.62 92 ALA A C 1
ATOM 717 O O . ALA A 1 92 ? -16.301 -9.931 -5.726 1.00 77.62 92 ALA A O 1
ATOM 718 N N . GLY A 1 93 ? -15.092 -9.521 -7.566 1.00 87.31 93 GLY A N 1
ATOM 719 C CA . GLY A 1 93 ? -15.426 -8.100 -7.637 1.00 87.31 93 GLY A CA 1
ATOM 720 C C . GLY A 1 93 ? -14.498 -7.253 -6.769 1.00 87.31 93 GLY A C 1
ATOM 721 O O . GLY A 1 93 ? -13.286 -7.410 -6.816 1.00 87.31 93 GLY A O 1
ATOM 722 N N . TYR A 1 94 ? -15.032 -6.306 -6.004 1.00 91.19 94 TYR A N 1
ATOM 723 C CA . TYR A 1 94 ? -14.201 -5.440 -5.165 1.00 91.19 94 TYR A CA 1
ATOM 724 C C . TYR A 1 94 ? -13.943 -6.052 -3.789 1.00 91.19 94 TYR A C 1
ATOM 726 O O . TYR A 1 94 ? -14.845 -6.605 -3.163 1.00 91.19 94 TYR A O 1
ATOM 734 N N . GLN A 1 95 ? -12.715 -5.893 -3.306 1.00 93.00 95 GLN A N 1
ATOM 735 C CA . GLN A 1 95 ? -12.285 -6.254 -1.960 1.00 93.00 95 GLN A CA 1
ATOM 736 C C . GLN A 1 95 ? -11.647 -5.042 -1.283 1.00 93.00 95 GLN A C 1
ATOM 738 O O . GLN A 1 95 ? -11.044 -4.191 -1.943 1.00 93.00 95 GLN A O 1
ATOM 743 N N . LEU A 1 96 ? -11.778 -4.980 0.041 1.00 95.62 96 LEU A N 1
ATOM 744 C CA . LEU A 1 96 ? -11.071 -4.017 0.874 1.00 95.62 96 LEU A CA 1
ATOM 745 C C . LEU A 1 96 ? -9.975 -4.723 1.669 1.00 95.62 96 LEU A C 1
ATOM 747 O O . LEU A 1 96 ? -10.142 -5.865 2.102 1.00 95.62 96 LEU A O 1
ATOM 751 N N . LEU A 1 97 ? -8.879 -4.006 1.882 1.00 97.38 97 LEU A N 1
ATOM 752 C CA . LEU A 1 97 ? -7.782 -4.387 2.758 1.00 97.38 97 LEU A CA 1
ATOM 753 C C . LEU A 1 97 ? -7.429 -3.184 3.633 1.00 97.38 97 LEU A C 1
ATOM 755 O O . LEU A 1 97 ? -7.067 -2.125 3.119 1.00 97.38 97 LEU A O 1
ATOM 759 N N . ALA A 1 98 ? -7.546 -3.350 4.945 1.00 98.19 98 ALA A N 1
ATOM 760 C CA . ALA A 1 98 ? -7.202 -2.334 5.927 1.00 98.19 98 ALA A CA 1
ATOM 761 C C . ALA A 1 98 ? -5.765 -2.543 6.420 1.00 98.19 98 ALA A C 1
ATOM 763 O O . ALA A 1 98 ? -5.386 -3.655 6.796 1.00 98.19 98 ALA A O 1
ATOM 764 N N . LEU A 1 99 ? -4.961 -1.482 6.415 1.00 98.31 99 LEU A N 1
ATOM 765 C CA . LEU A 1 99 ? -3.582 -1.498 6.892 1.00 98.31 99 LEU A CA 1
ATOM 766 C C . LEU A 1 99 ? -3.429 -0.482 8.021 1.00 98.31 99 LEU A C 1
ATOM 768 O O . LEU A 1 99 ? -3.618 0.717 7.808 1.00 98.31 99 LEU A O 1
ATOM 772 N N . SER A 1 100 ? -3.022 -0.962 9.191 1.00 97.69 100 SER A N 1
ATOM 773 C CA . SER A 1 100 ? -2.558 -0.112 10.288 1.00 97.69 100 SER A CA 1
ATOM 774 C C . SER A 1 100 ? -1.040 -0.116 10.306 1.00 97.69 100 SER A C 1
ATOM 776 O O . SER A 1 100 ? -0.404 -1.166 10.199 1.00 97.69 100 SER A O 1
ATOM 778 N N . VAL A 1 101 ? -0.439 1.053 10.465 1.00 96.62 101 VAL A N 1
ATOM 779 C CA . VAL A 1 101 ? 1.003 1.263 10.377 1.00 96.62 101 VAL A CA 1
ATOM 780 C C . VAL A 1 101 ? 1.526 1.743 11.720 1.00 96.62 101 VAL A C 1
ATOM 782 O O . VAL A 1 101 ? 0.929 2.598 12.378 1.00 96.62 101 VAL A O 1
ATOM 785 N N . LYS A 1 102 ? 2.652 1.185 12.166 1.00 94.69 102 LYS A N 1
ATOM 786 C CA . LYS A 1 102 ? 3.349 1.660 13.368 1.00 94.69 102 LYS A CA 1
ATOM 787 C C . LYS A 1 102 ? 4.840 1.762 13.097 1.00 94.69 102 LYS A C 1
ATOM 789 O O . LYS A 1 102 ? 5.428 0.860 12.519 1.00 94.69 102 LYS A O 1
ATOM 794 N N . ASP A 1 103 ? 5.459 2.846 13.562 1.00 92.25 103 ASP A N 1
ATOM 795 C CA . ASP A 1 103 ? 6.910 3.065 13.431 1.00 92.25 103 ASP A CA 1
ATOM 796 C C . ASP A 1 103 ? 7.738 2.188 14.381 1.00 92.25 103 ASP A C 1
ATOM 798 O O . ASP A 1 103 ? 8.945 2.021 14.202 1.00 92.25 103 ASP A O 1
ATOM 802 N N . LYS A 1 104 ? 7.099 1.651 15.422 1.00 91.75 104 LYS A N 1
ATOM 803 C CA . LYS A 1 104 ? 7.721 0.784 16.424 1.00 91.75 104 LYS A CA 1
ATOM 804 C C . LYS A 1 104 ? 7.378 -0.670 16.142 1.00 91.75 104 LYS A C 1
ATOM 806 O O . LYS A 1 104 ? 6.320 -0.956 15.584 1.00 91.75 104 LYS A O 1
ATOM 811 N N . ALA A 1 105 ? 8.266 -1.566 16.562 1.00 92.00 105 ALA A N 1
ATOM 812 C CA . ALA A 1 105 ? 7.972 -2.993 16.592 1.00 92.00 105 ALA A CA 1
ATOM 813 C C . ALA A 1 105 ? 6.763 -3.276 17.499 1.00 92.00 105 ALA A C 1
ATOM 815 O O . ALA A 1 105 ? 6.451 -2.484 18.397 1.00 92.00 105 ALA A O 1
ATOM 816 N N . SER A 1 106 ? 6.069 -4.381 17.235 1.00 91.25 106 SER A N 1
ATOM 817 C CA . SER A 1 106 ? 4.847 -4.748 17.963 1.00 91.25 106 SER A CA 1
ATOM 818 C C . SER A 1 106 ? 5.074 -4.915 19.471 1.00 91.25 106 SER A C 1
ATOM 820 O O . SER A 1 106 ? 4.260 -4.453 20.266 1.00 91.25 106 SER A O 1
ATOM 822 N N . ASP A 1 107 ? 6.225 -5.457 19.873 1.00 92.44 107 ASP A N 1
ATOM 823 C CA . ASP A 1 107 ? 6.636 -5.651 21.272 1.00 92.44 107 ASP A CA 1
ATOM 824 C C . ASP A 1 107 ? 6.915 -4.347 22.050 1.00 92.44 107 ASP A C 1
ATOM 826 O O . ASP A 1 107 ? 7.015 -4.352 23.276 1.00 92.44 107 ASP A O 1
ATOM 830 N N . GLN A 1 108 ? 7.019 -3.215 21.352 1.00 94.06 108 GLN A N 1
ATOM 831 C CA . GLN A 1 108 ? 7.242 -1.885 21.931 1.00 94.06 108 GLN A CA 1
ATOM 832 C C . GLN A 1 108 ? 5.953 -1.064 22.056 1.00 94.06 108 GLN A C 1
ATOM 834 O O . GLN A 1 108 ? 5.998 0.113 22.444 1.00 94.06 108 GLN A O 1
ATOM 839 N N . LEU A 1 109 ? 4.809 -1.639 21.685 1.00 95.06 109 LEU A N 1
ATOM 840 C CA . LEU A 1 109 ? 3.513 -0.988 21.805 1.00 95.06 109 LEU A CA 1
ATOM 841 C C . LEU A 1 109 ? 3.038 -1.029 23.259 1.00 95.06 109 LEU A C 1
ATOM 843 O O . LEU A 1 109 ? 3.109 -2.046 23.942 1.00 95.06 109 LEU A O 1
ATOM 847 N N . SER A 1 110 ? 2.533 0.101 23.744 1.00 96.31 110 SER A N 1
ATOM 848 C CA . SER A 1 110 ? 1.885 0.150 25.056 1.00 96.31 110 SER A CA 1
ATOM 849 C C . SER A 1 110 ? 0.567 -0.626 25.047 1.00 96.31 110 SER A C 1
ATOM 851 O O . SER A 1 110 ? -0.099 -0.718 24.017 1.00 96.31 110 SER A O 1
ATOM 853 N N . GLU A 1 111 ? 0.124 -1.079 26.221 1.00 95.81 111 GLU A N 1
ATOM 854 C CA . GLU A 1 111 ? -1.183 -1.731 26.403 1.00 95.81 111 GLU A CA 1
ATOM 855 C C . GLU A 1 111 ? -2.326 -0.906 25.791 1.00 95.81 111 GLU A C 1
ATOM 857 O O . GLU A 1 111 ? -3.201 -1.424 25.101 1.00 95.81 111 GLU A O 1
ATOM 862 N N . ARG A 1 112 ? -2.274 0.424 25.950 1.00 95.75 112 ARG A N 1
ATOM 863 C CA . ARG A 1 112 ? -3.261 1.325 25.351 1.00 95.75 112 ARG A CA 1
ATOM 864 C C . ARG A 1 112 ? -3.266 1.260 23.822 1.00 95.75 112 ARG A C 1
ATOM 866 O O . ARG A 1 112 ? -4.346 1.304 23.235 1.00 95.75 112 ARG A O 1
ATOM 873 N N . GLN A 1 113 ? -2.093 1.202 23.192 1.00 95.94 113 GLN A N 1
ATOM 874 C CA . GLN A 1 113 ? -1.966 1.092 21.736 1.00 95.94 113 GLN A CA 1
ATOM 875 C C . GLN A 1 113 ? -2.456 -0.268 21.241 1.00 95.94 113 GLN A C 1
ATOM 877 O O . GLN A 1 113 ? -3.194 -0.307 20.261 1.00 95.94 113 GLN A O 1
ATOM 882 N N . ILE A 1 114 ? -2.113 -1.352 21.942 1.00 96.81 114 ILE A N 1
ATOM 883 C CA . ILE A 1 114 ? -2.597 -2.705 21.636 1.00 96.81 114 ILE A CA 1
ATOM 884 C C . ILE A 1 114 ? -4.128 -2.744 21.700 1.00 96.81 114 ILE A C 1
ATOM 886 O O . ILE A 1 114 ? -4.763 -3.179 20.745 1.00 96.81 114 ILE A O 1
ATOM 890 N N . ASN A 1 115 ? -4.734 -2.183 22.749 1.00 97.19 115 ASN A N 1
ATOM 891 C CA . ASN A 1 115 ? -6.191 -2.101 22.878 1.00 97.19 115 ASN A CA 1
ATOM 892 C C . ASN A 1 115 ? -6.844 -1.319 21.718 1.00 97.19 115 ASN A C 1
ATOM 894 O O . ASN A 1 115 ? -7.893 -1.712 21.212 1.00 97.19 115 ASN A O 1
ATOM 898 N N . LEU A 1 116 ? -6.237 -0.216 21.263 1.00 97.56 116 LEU A N 1
ATOM 899 C CA . LEU A 1 116 ? -6.750 0.523 20.099 1.00 97.56 116 LEU A CA 1
ATOM 900 C C . LEU A 1 116 ? -6.636 -0.278 18.801 1.00 97.56 116 LEU A C 1
ATOM 902 O O . LEU A 1 116 ? -7.563 -0.253 17.999 1.00 97.56 116 LEU A O 1
ATOM 906 N N . LEU A 1 117 ? -5.537 -1.007 18.611 1.00 98.06 117 LEU A N 1
ATOM 907 C CA . LEU A 1 117 ? -5.351 -1.859 17.439 1.00 98.06 117 LEU A CA 1
ATOM 908 C C . LEU A 1 117 ? -6.298 -3.060 17.442 1.00 98.06 117 LEU A C 1
ATOM 910 O O . LEU A 1 117 ? -6.793 -3.445 16.391 1.00 98.06 117 LEU A O 1
ATOM 914 N N . GLN A 1 118 ? -6.594 -3.636 18.608 1.00 98.00 118 GLN A N 1
ATOM 915 C CA . GLN A 1 118 ? -7.596 -4.695 18.737 1.00 98.00 118 GLN A CA 1
ATOM 916 C C . GLN A 1 118 ? -8.994 -4.192 18.370 1.00 98.00 118 GLN A C 1
ATOM 918 O O . GLN A 1 118 ? -9.711 -4.874 17.643 1.00 98.00 118 GLN A O 1
ATOM 923 N N . LEU A 1 119 ? -9.353 -2.989 18.829 1.00 98.31 119 LEU A N 1
ATOM 924 C CA . LEU A 1 119 ? -10.607 -2.328 18.472 1.00 98.31 119 LEU A CA 1
ATOM 925 C C . LEU A 1 119 ? -10.706 -2.081 16.957 1.00 98.31 119 LEU A C 1
ATOM 927 O O . LEU A 1 119 ? -11.723 -2.399 16.346 1.00 98.31 119 LEU A O 1
ATOM 931 N N . GLU A 1 120 ? -9.643 -1.559 16.345 1.00 98.44 120 GLU A N 1
ATOM 932 C CA . GLU A 1 120 ? -9.567 -1.341 14.897 1.00 98.44 120 GLU A CA 1
ATOM 933 C C . GLU A 1 120 ? -9.641 -2.656 14.103 1.00 98.44 120 GLU A C 1
ATOM 935 O O . GLU A 1 120 ? -10.424 -2.771 13.160 1.00 98.44 120 GLU A O 1
ATOM 940 N N . ARG A 1 121 ? -8.881 -3.681 14.505 1.00 98.12 121 ARG A N 1
ATOM 941 C CA . ARG A 1 121 ? -8.920 -5.009 13.882 1.00 98.12 121 ARG A CA 1
ATOM 942 C C . ARG A 1 121 ? -10.323 -5.601 13.931 1.00 98.12 121 ARG A C 1
ATOM 944 O O . ARG A 1 121 ? -10.784 -6.149 12.930 1.00 98.12 121 ARG A O 1
ATOM 951 N N . GLU A 1 122 ? -10.994 -5.507 15.076 1.00 98.12 122 GLU A N 1
ATOM 952 C CA . GLU A 1 122 ? -12.347 -6.037 15.244 1.00 98.12 122 GLU A CA 1
ATOM 953 C C . GLU A 1 122 ? -13.346 -5.288 14.351 1.00 98.12 122 GLU A C 1
ATOM 955 O O . GLU A 1 122 ? -14.143 -5.935 13.676 1.00 98.12 122 GLU A O 1
ATOM 960 N N . TYR A 1 123 ? -13.234 -3.955 14.242 1.00 98.06 123 TYR A N 1
ATOM 961 C CA . TYR A 1 123 ? -14.050 -3.136 13.330 1.00 98.06 123 TYR A CA 1
ATOM 962 C C . TYR A 1 123 ? -14.001 -3.627 11.878 1.00 98.06 123 TYR A C 1
ATOM 964 O O . TYR A 1 123 ? -15.031 -3.657 11.203 1.00 98.06 123 TYR A O 1
ATOM 972 N N . TRP A 1 124 ? -12.835 -4.053 11.393 1.00 97.69 124 TRP A N 1
ATOM 973 C CA . TRP A 1 124 ? -12.699 -4.600 10.041 1.00 97.69 124 TRP A CA 1
ATOM 974 C C . TRP A 1 124 ? -13.102 -6.074 9.945 1.00 97.69 124 TRP A C 1
ATOM 976 O O . TRP A 1 124 ? -13.777 -6.474 8.991 1.00 97.69 124 TRP A O 1
ATOM 986 N N . THR A 1 125 ? -12.755 -6.873 10.954 1.00 96.19 125 THR A N 1
ATOM 987 C CA . THR A 1 125 ? -13.017 -8.320 10.976 1.00 96.19 125 THR A CA 1
ATOM 988 C C . THR A 1 125 ? -14.511 -8.627 10.916 1.00 96.19 125 THR A C 1
ATOM 990 O O . THR A 1 125 ? -14.924 -9.471 10.118 1.00 96.19 125 THR A O 1
ATOM 993 N N . ILE A 1 126 ? -15.346 -7.904 11.674 1.00 94.81 126 ILE A N 1
ATOM 994 C CA . ILE A 1 126 ? -16.807 -8.103 11.651 1.00 94.81 126 ILE A CA 1
ATOM 995 C C . ILE A 1 126 ? -17.434 -7.788 10.282 1.00 94.81 126 ILE A C 1
ATOM 997 O O . ILE A 1 126 ? -18.496 -8.312 9.948 1.00 94.81 126 ILE A O 1
ATOM 1001 N N . GLN A 1 127 ? -16.765 -6.969 9.466 1.00 93.19 127 GLN A N 1
ATOM 1002 C CA . GLN A 1 127 ? -17.181 -6.634 8.103 1.00 93.19 127 GLN A CA 1
ATOM 1003 C C . GLN A 1 127 ? -16.651 -7.626 7.056 1.00 93.19 127 GLN A C 1
ATOM 1005 O O . GLN A 1 127 ? -16.984 -7.512 5.873 1.00 93.19 127 GLN A O 1
ATOM 1010 N N . GLY A 1 128 ? -15.829 -8.596 7.468 1.00 92.31 128 GLY A N 1
ATOM 1011 C CA . GLY A 1 128 ? -15.125 -9.513 6.573 1.00 92.31 128 GLY A CA 1
ATOM 1012 C C . GLY A 1 128 ? -13.993 -8.846 5.787 1.00 92.31 128 GLY A C 1
ATOM 1013 O O . GLY A 1 128 ? -13.608 -9.352 4.734 1.00 92.31 128 GLY A O 1
ATOM 1014 N N . VAL A 1 129 ? -13.487 -7.704 6.260 1.00 94.88 129 VAL A N 1
ATOM 1015 C CA . VAL A 1 129 ? -12.358 -6.990 5.653 1.00 94.88 129 VAL A CA 1
ATOM 1016 C C . VAL A 1 129 ? -11.069 -7.477 6.299 1.00 94.88 129 VAL A C 1
ATOM 1018 O O . VAL A 1 129 ? -10.956 -7.516 7.524 1.00 94.88 129 VAL A O 1
ATOM 1021 N N . ASN A 1 130 ? -10.090 -7.847 5.474 1.00 96.12 130 ASN A N 1
ATOM 1022 C CA . ASN A 1 130 ? -8.802 -8.290 5.987 1.00 96.12 130 ASN A CA 1
ATOM 1023 C C . ASN A 1 130 ? -8.038 -7.095 6.571 1.00 96.12 130 ASN A C 1
ATOM 1025 O O . ASN A 1 130 ? -8.037 -6.010 5.984 1.00 96.12 130 ASN A O 1
ATOM 1029 N N . TRP A 1 131 ? -7.388 -7.301 7.711 1.00 98.06 131 TRP A N 1
ATOM 1030 C CA . TRP A 1 131 ? -6.682 -6.257 8.448 1.00 98.06 131 TRP A CA 1
ATOM 1031 C C . TRP A 1 131 ? -5.246 -6.694 8.725 1.00 98.06 131 TRP A C 1
ATOM 1033 O O . TRP A 1 131 ? -5.030 -7.786 9.252 1.00 98.06 131 TRP A O 1
ATOM 1043 N N . LEU A 1 132 ? -4.268 -5.858 8.371 1.00 98.31 132 LEU A N 1
ATOM 1044 C CA . LEU A 1 132 ? -2.846 -6.125 8.604 1.00 98.31 132 LEU A CA 1
ATOM 1045 C C . LEU A 1 132 ? -2.217 -5.008 9.437 1.00 98.31 132 LEU A C 1
ATOM 1047 O O . LEU A 1 132 ? -2.359 -3.826 9.119 1.00 98.31 132 LEU A O 1
ATOM 1051 N N . LEU A 1 133 ? -1.438 -5.398 10.444 1.00 97.81 133 LEU A N 1
ATOM 1052 C CA . LEU A 1 133 ? -0.537 -4.506 11.164 1.00 97.81 133 LEU A CA 1
ATOM 1053 C C . LEU A 1 133 ? 0.845 -4.539 10.514 1.00 97.81 133 LEU A C 1
ATOM 1055 O O . LEU A 1 133 ? 1.541 -5.556 10.555 1.00 97.81 133 LEU A O 1
ATOM 1059 N N . ILE A 1 134 ? 1.263 -3.411 9.953 1.00 97.56 134 ILE A N 1
ATOM 1060 C CA . ILE A 1 134 ? 2.567 -3.249 9.320 1.00 97.56 134 ILE A CA 1
ATOM 1061 C C . ILE A 1 134 ? 3.486 -2.454 10.248 1.00 97.56 134 ILE A C 1
ATOM 1063 O O . ILE A 1 134 ? 3.315 -1.250 10.445 1.00 97.56 134 ILE A O 1
ATOM 1067 N N . THR A 1 135 ? 4.495 -3.128 10.798 1.00 95.44 135 THR A N 1
ATOM 1068 C CA . THR A 1 135 ? 5.595 -2.498 11.546 1.00 95.44 135 THR A CA 1
ATOM 1069 C C . THR A 1 135 ? 6.938 -2.731 10.836 1.00 95.44 135 THR A C 1
ATOM 1071 O O . THR A 1 135 ? 7.004 -3.514 9.882 1.00 95.44 135 THR A O 1
ATOM 1074 N N . PRO A 1 136 ? 8.057 -2.115 11.267 1.00 92.88 136 PRO A N 1
ATOM 1075 C CA . PRO A 1 136 ? 9.351 -2.310 10.614 1.00 92.88 136 PRO A CA 1
ATOM 1076 C C . PRO A 1 136 ? 9.880 -3.751 10.639 1.00 92.88 136 PRO A C 1
ATOM 1078 O O . PRO A 1 136 ? 10.863 -4.033 9.956 1.00 92.88 136 PRO A O 1
ATOM 1081 N N . GLU A 1 137 ? 9.281 -4.651 11.425 1.00 93.62 137 GLU A N 1
ATOM 1082 C CA . GLU A 1 137 ? 9.706 -6.053 11.518 1.00 93.62 137 GLU A CA 1
ATOM 1083 C C . GLU A 1 137 ? 9.162 -6.920 10.376 1.00 93.62 137 GLU A C 1
ATOM 1085 O O . GLU A 1 137 ? 9.768 -7.935 10.027 1.00 93.62 137 GLU A O 1
ATOM 1090 N N . VAL A 1 138 ? 8.065 -6.502 9.731 1.00 95.81 138 VAL A N 1
ATOM 1091 C CA . VAL A 1 138 ? 7.430 -7.308 8.678 1.00 95.81 138 VAL A CA 1
ATOM 1092 C C . VAL A 1 138 ? 8.040 -7.079 7.302 1.00 95.81 138 VAL A C 1
ATOM 1094 O O . VAL A 1 138 ? 7.708 -7.797 6.362 1.00 95.81 138 VAL A O 1
ATOM 1097 N N . TYR A 1 139 ? 8.949 -6.117 7.131 1.00 95.81 139 TYR A N 1
ATOM 1098 C CA . TYR A 1 139 ? 9.571 -5.836 5.836 1.00 95.81 139 TYR A CA 1
ATOM 1099 C C . TYR A 1 139 ? 11.049 -5.471 5.940 1.00 95.81 139 TYR A C 1
ATOM 1101 O O . TYR A 1 139 ? 11.558 -4.996 6.949 1.00 95.81 139 TYR A O 1
ATOM 1109 N N . CYS A 1 140 ? 11.770 -5.681 4.840 1.00 96.25 140 CYS A N 1
ATOM 1110 C CA . CYS A 1 140 ? 13.172 -5.302 4.766 1.00 96.25 140 CYS A CA 1
ATOM 1111 C C . CYS A 1 140 ? 13.291 -3.790 4.532 1.00 96.25 140 CYS A C 1
ATOM 1113 O O . CYS A 1 140 ? 12.797 -3.274 3.527 1.00 96.25 140 CYS A O 1
ATOM 1115 N N . LYS A 1 141 ? 13.989 -3.077 5.427 1.00 95.00 141 LYS A N 1
ATOM 1116 C CA . LYS A 1 141 ? 14.163 -1.614 5.340 1.00 95.00 141 LYS A CA 1
ATOM 1117 C C . LYS A 1 141 ? 14.721 -1.154 3.992 1.00 95.00 141 LYS A C 1
ATOM 1119 O O . LYS A 1 141 ? 14.307 -0.114 3.490 1.00 95.00 141 LYS A O 1
ATOM 1124 N N . SER A 1 142 ? 15.628 -1.918 3.382 1.00 96.12 142 SER A N 1
ATOM 1125 C CA . SER A 1 142 ? 16.195 -1.544 2.084 1.00 96.12 142 SER A CA 1
ATOM 1126 C C . SER A 1 142 ? 15.170 -1.596 0.951 1.00 96.12 142 SER A C 1
ATOM 1128 O O . SER A 1 142 ? 15.221 -0.738 0.077 1.00 96.12 142 SER A O 1
ATOM 1130 N N . VAL A 1 143 ? 14.194 -2.512 1.001 1.00 97.31 143 VAL A N 1
ATOM 1131 C CA . VAL A 1 143 ? 13.077 -2.548 0.041 1.00 97.31 143 VAL A CA 1
ATOM 1132 C C . VAL A 1 143 ? 12.255 -1.268 0.157 1.00 97.31 143 VAL A C 1
ATOM 1134 O O . VAL A 1 143 ? 12.040 -0.595 -0.846 1.00 97.31 143 VAL A O 1
ATOM 1137 N N . ALA A 1 144 ? 11.876 -0.879 1.377 1.00 96.25 144 ALA A N 1
ATOM 1138 C CA . ALA A 1 144 ? 11.155 0.371 1.616 1.00 96.25 144 ALA A CA 1
ATOM 1139 C C . ALA A 1 144 ? 11.931 1.593 1.092 1.00 96.25 144 ALA A C 1
ATOM 1141 O O . ALA A 1 144 ? 11.364 2.440 0.409 1.00 96.25 144 ALA A O 1
ATOM 1142 N N . VAL A 1 145 ? 13.243 1.667 1.345 1.00 95.81 145 VAL A N 1
ATOM 1143 C CA . VAL A 1 145 ? 14.097 2.752 0.828 1.00 95.81 145 VAL A CA 1
ATOM 1144 C C . VAL A 1 145 ? 14.127 2.770 -0.703 1.00 95.81 145 VAL A C 1
ATOM 1146 O O . VAL A 1 145 ? 14.045 3.849 -1.297 1.00 95.81 145 VAL A O 1
ATOM 1149 N N . THR A 1 146 ? 14.240 1.608 -1.349 1.00 97.00 146 THR A N 1
ATOM 1150 C CA . THR A 1 146 ? 14.200 1.491 -2.813 1.00 97.00 146 THR A CA 1
ATOM 1151 C C . THR A 1 146 ? 12.880 2.018 -3.360 1.00 97.00 146 THR A C 1
ATOM 1153 O O . THR A 1 146 ? 12.891 2.900 -4.216 1.00 97.00 146 THR A O 1
ATOM 1156 N N . LEU A 1 147 ? 11.755 1.544 -2.823 1.00 96.56 147 LEU A N 1
ATOM 1157 C CA . LEU A 1 147 ? 10.427 1.964 -3.260 1.00 96.56 147 LEU A CA 1
ATOM 1158 C C . LEU A 1 147 ? 10.227 3.473 -3.089 1.00 96.56 147 LEU A C 1
ATOM 1160 O O . LEU A 1 147 ? 9.898 4.148 -4.060 1.00 96.56 147 LEU A O 1
ATOM 1164 N N . LYS A 1 148 ? 10.545 4.029 -1.913 1.00 95.12 148 LYS A N 1
ATOM 1165 C CA . LYS A 1 148 ? 10.460 5.480 -1.674 1.00 95.12 148 LYS A CA 1
ATOM 1166 C C . LYS A 1 148 ? 11.317 6.295 -2.647 1.00 95.12 148 LYS A C 1
ATOM 1168 O O . LYS A 1 148 ? 10.893 7.352 -3.098 1.00 95.12 148 LYS A O 1
ATOM 1173 N N . THR A 1 149 ? 12.513 5.805 -2.987 1.00 95.44 149 THR A N 1
ATOM 1174 C CA . THR A 1 149 ? 13.429 6.506 -3.907 1.00 95.44 149 THR A CA 1
ATOM 1175 C C . THR A 1 149 ? 12.841 6.628 -5.314 1.00 95.44 149 THR A C 1
ATOM 1177 O O . THR A 1 149 ? 13.041 7.647 -5.971 1.00 95.44 149 THR A O 1
ATOM 1180 N N . TYR A 1 150 ? 12.138 5.596 -5.782 1.00 95.94 150 TYR A N 1
ATOM 1181 C CA . TYR A 1 150 ? 11.677 5.500 -7.170 1.00 95.94 150 TYR A CA 1
ATOM 1182 C C . TYR A 1 150 ? 10.169 5.707 -7.353 1.00 95.94 150 TYR A C 1
ATOM 1184 O O . TYR A 1 150 ? 9.695 5.775 -8.490 1.00 95.94 150 TYR A O 1
ATOM 1192 N N . ALA A 1 151 ? 9.436 5.916 -6.257 1.00 95.00 151 ALA A N 1
ATOM 1193 C CA . ALA A 1 151 ? 8.029 6.299 -6.258 1.00 95.00 151 ALA A CA 1
ATOM 1194 C C . ALA A 1 151 ? 7.703 7.475 -7.204 1.00 95.00 151 ALA A C 1
ATOM 1196 O O . ALA A 1 151 ? 6.703 7.362 -7.909 1.00 95.00 151 ALA A O 1
ATOM 1197 N N . PRO A 1 152 ? 8.529 8.539 -7.347 1.00 93.56 152 PRO A N 1
ATOM 1198 C CA . PRO A 1 152 ? 8.230 9.627 -8.288 1.00 93.56 152 PRO A CA 1
ATOM 1199 C C . PRO A 1 152 ? 8.121 9.201 -9.763 1.00 93.56 152 PRO A C 1
ATOM 1201 O O . PRO A 1 152 ? 7.432 9.854 -10.543 1.00 93.56 152 PRO A O 1
ATOM 1204 N N . TYR A 1 153 ? 8.790 8.114 -10.164 1.00 94.62 153 TYR A N 1
ATOM 1205 C CA . TYR A 1 153 ? 8.684 7.565 -11.522 1.00 94.62 153 TYR A CA 1
ATOM 1206 C C . TYR A 1 153 ? 7.552 6.537 -11.641 1.00 94.62 153 TYR A C 1
ATOM 1208 O O . TYR A 1 153 ? 6.908 6.448 -12.688 1.00 94.62 153 TYR A O 1
ATOM 1216 N N . ALA A 1 154 ? 7.315 5.764 -10.578 1.00 92.75 154 ALA A N 1
ATOM 1217 C CA . ALA A 1 154 ? 6.336 4.680 -10.557 1.00 92.75 154 ALA A CA 1
ATOM 1218 C C . ALA A 1 154 ? 4.889 5.151 -10.314 1.00 92.75 154 ALA A C 1
ATOM 1220 O O . ALA A 1 154 ? 3.964 4.637 -10.935 1.00 92.75 154 ALA A O 1
ATOM 1221 N N . ILE A 1 155 ? 4.693 6.132 -9.433 1.00 88.44 155 ILE A N 1
ATOM 1222 C CA . ILE A 1 155 ? 3.393 6.686 -9.019 1.00 88.44 155 ILE A CA 1
ATOM 1223 C C . ILE A 1 155 ? 3.244 8.095 -9.618 1.00 88.44 155 ILE A C 1
ATOM 1225 O O . ILE A 1 155 ? 2.964 9.067 -8.926 1.00 88.44 155 ILE A O 1
ATOM 1229 N N . SER A 1 156 ? 3.547 8.236 -10.910 1.00 79.12 156 SER A N 1
ATOM 1230 C CA . SER A 1 156 ? 3.440 9.520 -11.611 1.00 79.12 156 SER A CA 1
ATOM 1231 C C . SER A 1 156 ? 2.056 9.696 -12.234 1.00 79.12 156 SER A C 1
ATOM 1233 O O . SER A 1 156 ? 1.489 8.712 -12.704 1.00 79.12 156 SER A O 1
ATOM 1235 N N . ASP A 1 157 ? 1.594 10.940 -12.384 1.00 72.75 157 ASP A N 1
ATOM 1236 C CA . ASP A 1 157 ? 0.285 11.269 -12.984 1.00 72.75 157 ASP A CA 1
ATOM 1237 C C . ASP A 1 157 ? 0.090 10.734 -14.416 1.00 72.75 157 ASP A C 1
ATOM 1239 O O . ASP A 1 157 ? -1.032 10.536 -14.8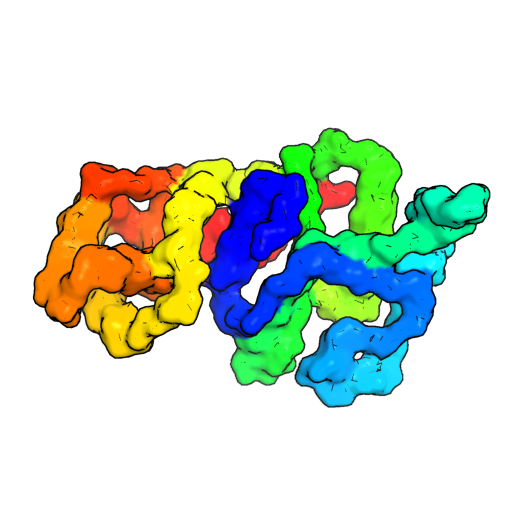76 1.00 72.75 157 ASP A O 1
ATOM 1243 N N . SER A 1 158 ? 1.183 10.481 -15.143 1.00 78.31 158 SER A N 1
ATOM 1244 C CA . SER A 1 158 ? 1.141 9.896 -16.482 1.00 78.31 158 SER A CA 1
ATOM 1245 C C . SER A 1 158 ? 1.383 8.387 -16.421 1.00 78.31 158 SER A C 1
ATOM 1247 O O . SER A 1 158 ? 2.529 7.942 -16.266 1.00 78.31 158 SER A O 1
ATOM 1249 N N . MET A 1 159 ? 0.326 7.600 -16.598 1.00 83.50 159 MET A N 1
ATOM 1250 C CA . MET A 1 159 ? 0.466 6.165 -16.835 1.00 83.50 159 MET A CA 1
ATOM 1251 C C . MET A 1 159 ? 1.183 5.933 -18.172 1.00 83.50 159 MET A C 1
ATOM 1253 O O . MET A 1 159 ? 0.812 6.516 -19.192 1.00 83.50 159 MET A O 1
ATOM 1257 N N . VAL A 1 160 ? 2.216 5.093 -18.163 1.00 89.44 160 VAL A N 1
ATOM 1258 C CA . VAL A 1 160 ? 2.917 4.668 -19.380 1.00 89.44 160 VAL A CA 1
ATOM 1259 C C . VAL A 1 160 ? 1.989 3.791 -20.218 1.00 89.44 160 VAL A C 1
ATOM 1261 O O . VAL A 1 160 ? 1.231 2.978 -19.683 1.00 89.44 160 VAL A O 1
ATOM 1264 N N . ASP A 1 161 ? 2.065 3.945 -21.540 1.00 90.56 161 ASP A N 1
ATOM 1265 C CA . ASP A 1 161 ? 1.327 3.100 -22.475 1.00 90.56 161 ASP A CA 1
ATOM 1266 C C . ASP A 1 161 ? 1.645 1.614 -22.229 1.00 90.56 161 ASP A C 1
ATOM 1268 O O . ASP A 1 161 ? 2.806 1.209 -22.109 1.00 90.56 161 ASP A O 1
ATOM 1272 N N . LYS A 1 162 ? 0.601 0.782 -22.179 1.00 88.94 162 LYS A N 1
ATOM 1273 C CA . LYS A 1 162 ? 0.734 -0.668 -22.016 1.00 88.94 162 LYS A CA 1
ATOM 1274 C C . LYS A 1 162 ? 1.600 -1.290 -23.114 1.00 88.94 162 LYS A C 1
ATOM 1276 O O . LYS A 1 162 ? 2.298 -2.265 -22.834 1.00 88.94 162 LYS A O 1
ATOM 1281 N N . ASP A 1 163 ? 1.592 -0.735 -24.326 1.00 93.62 163 ASP A N 1
ATOM 1282 C CA . ASP A 1 163 ? 2.454 -1.191 -25.421 1.00 93.62 163 ASP A CA 1
ATOM 1283 C C . ASP A 1 163 ? 3.943 -0.981 -25.101 1.00 93.62 163 ASP A C 1
ATOM 1285 O O . ASP A 1 163 ? 4.748 -1.894 -25.281 1.00 93.62 163 ASP A O 1
ATOM 1289 N N . LEU A 1 164 ? 4.314 0.168 -24.525 1.00 94.69 164 LEU A N 1
ATOM 1290 C CA . LEU A 1 164 ? 5.695 0.435 -24.108 1.00 94.69 164 LEU A CA 1
ATOM 1291 C C . LEU A 1 164 ? 6.147 -0.517 -22.998 1.00 94.69 164 LEU A C 1
ATOM 1293 O O . LEU A 1 164 ? 7.263 -1.031 -23.054 1.00 94.69 164 LEU A O 1
ATOM 1297 N N . ILE A 1 165 ? 5.277 -0.797 -22.022 1.00 92.19 165 ILE A N 1
ATOM 1298 C CA . ILE A 1 165 ? 5.563 -1.795 -20.980 1.00 92.19 165 ILE A CA 1
ATOM 1299 C C . ILE A 1 165 ? 5.737 -3.185 -21.603 1.00 92.19 165 ILE A C 1
ATOM 1301 O O . ILE A 1 165 ? 6.702 -3.876 -21.291 1.00 92.19 165 ILE A O 1
ATOM 1305 N N . THR A 1 166 ? 4.863 -3.576 -22.533 1.00 94.50 166 THR A N 1
ATOM 1306 C CA . THR A 1 166 ? 4.950 -4.872 -23.229 1.00 94.50 166 THR A CA 1
ATOM 1307 C C . THR A 1 166 ? 6.253 -4.996 -24.022 1.00 94.50 166 THR A C 1
ATOM 1309 O O . THR A 1 166 ? 6.937 -6.017 -23.953 1.00 94.50 166 THR A O 1
ATOM 1312 N N . LYS A 1 167 ? 6.658 -3.939 -24.733 1.00 95.50 167 LYS A N 1
ATOM 1313 C CA . LYS A 1 167 ? 7.942 -3.899 -25.445 1.00 95.50 167 LYS A CA 1
ATOM 1314 C C . LYS A 1 167 ? 9.131 -3.967 -24.486 1.00 95.50 167 LYS A C 1
ATOM 1316 O O . LYS A 1 167 ? 10.074 -4.704 -24.761 1.00 95.50 167 LYS A O 1
ATOM 1321 N N . ALA A 1 168 ? 9.076 -3.270 -23.351 1.00 95.38 168 ALA A N 1
ATOM 1322 C CA . ALA A 1 168 ? 10.107 -3.354 -22.317 1.00 95.38 168 ALA A CA 1
ATOM 1323 C C . ALA A 1 168 ? 10.225 -4.771 -21.732 1.00 95.38 168 ALA A C 1
ATOM 1325 O O . ALA A 1 168 ? 11.337 -5.239 -21.487 1.00 95.38 168 ALA A O 1
ATOM 1326 N N . MET A 1 169 ? 9.105 -5.485 -21.570 1.00 94.62 169 MET A N 1
ATOM 1327 C CA . MET A 1 169 ? 9.105 -6.873 -21.098 1.00 94.62 169 MET A CA 1
ATOM 1328 C C . MET A 1 169 ? 9.881 -7.812 -22.030 1.00 94.62 169 MET A C 1
ATOM 1330 O O . MET A 1 169 ? 10.603 -8.684 -21.552 1.00 94.62 169 MET A O 1
ATOM 1334 N N . ASN A 1 170 ? 9.818 -7.596 -23.347 1.00 95.75 170 ASN A N 1
ATOM 1335 C CA . ASN A 1 170 ? 10.584 -8.391 -24.317 1.00 95.75 170 ASN A CA 1
ATOM 1336 C C . ASN A 1 170 ? 12.107 -8.207 -24.183 1.00 95.75 170 ASN A C 1
ATOM 1338 O O . ASN A 1 170 ? 12.872 -9.046 -24.652 1.00 95.75 170 ASN A O 1
ATOM 1342 N N . LEU A 1 171 ? 12.552 -7.126 -23.535 1.00 96.12 171 LEU A N 1
ATOM 1343 C CA . LEU A 1 171 ? 13.965 -6.816 -23.318 1.00 96.12 171 LEU A CA 1
ATOM 1344 C C . LEU A 1 171 ? 14.491 -7.343 -21.973 1.00 96.12 171 LEU A C 1
ATOM 1346 O O . LEU A 1 171 ? 15.702 -7.341 -21.766 1.00 96.12 171 LEU A O 1
ATOM 1350 N N . ILE A 1 172 ? 13.622 -7.832 -21.076 1.00 94.25 172 ILE A N 1
ATOM 1351 C CA . ILE A 1 172 ? 13.990 -8.357 -19.746 1.00 94.25 172 ILE A CA 1
ATOM 1352 C C . ILE A 1 172 ? 15.140 -9.379 -19.790 1.00 94.25 172 ILE A C 1
ATOM 1354 O O . ILE A 1 172 ? 16.046 -9.249 -18.962 1.00 94.25 172 ILE A O 1
ATOM 1358 N N . PRO A 1 173 ? 15.199 -10.340 -20.739 1.00 93.94 173 PRO A N 1
ATOM 1359 C CA . PRO A 1 173 ? 16.308 -11.297 -20.804 1.00 93.94 173 PRO A CA 1
ATOM 1360 C C . PRO A 1 173 ? 17.693 -10.650 -20.949 1.00 93.94 173 PRO A C 1
ATOM 1362 O O . PRO A 1 173 ? 18.692 -11.257 -20.576 1.00 93.94 173 PRO A O 1
ATOM 1365 N N . LEU A 1 174 ? 17.758 -9.419 -21.467 1.00 95.31 174 LEU A N 1
ATOM 1366 C CA . LEU A 1 174 ? 18.996 -8.658 -21.644 1.00 95.31 174 LEU A CA 1
ATOM 1367 C C . LEU A 1 174 ? 19.368 -7.830 -20.406 1.00 95.31 174 LEU A C 1
ATOM 1369 O O . LEU A 1 174 ? 20.490 -7.344 -20.319 1.00 95.31 174 LEU A O 1
ATOM 1373 N N . MET A 1 175 ? 18.440 -7.627 -19.468 1.00 94.44 175 MET A N 1
ATOM 1374 C CA . MET A 1 175 ? 18.617 -6.702 -18.342 1.00 94.44 175 MET A CA 1
ATOM 1375 C C . MET A 1 175 ? 19.325 -7.330 -17.140 1.00 94.44 175 MET A C 1
ATOM 1377 O O . MET A 1 175 ? 19.830 -6.599 -16.287 1.00 94.44 175 MET A O 1
ATOM 1381 N N . ASN A 1 176 ? 19.334 -8.661 -17.018 1.00 94.25 176 ASN A N 1
ATOM 1382 C CA . ASN A 1 176 ? 19.883 -9.304 -15.828 1.00 94.25 176 ASN A CA 1
ATOM 1383 C C . ASN A 1 176 ? 21.379 -9.002 -15.676 1.00 94.25 176 ASN A C 1
ATOM 1385 O O . ASN A 1 176 ? 22.144 -9.102 -16.630 1.00 94.25 176 ASN A O 1
ATOM 1389 N N . GLU A 1 177 ? 21.779 -8.628 -14.464 1.00 94.81 177 GLU A N 1
ATOM 1390 C CA . GLU A 1 177 ? 23.139 -8.218 -14.089 1.00 94.81 177 GLU A CA 1
ATOM 1391 C C . GLU A 1 177 ? 23.669 -6.976 -14.828 1.00 94.81 177 GLU A C 1
ATOM 1393 O O . GLU A 1 177 ? 24.833 -6.591 -14.671 1.00 94.81 177 GLU A O 1
ATOM 1398 N N . MET A 1 178 ? 22.810 -6.282 -15.576 1.00 96.38 178 MET A N 1
ATOM 1399 C CA . MET A 1 178 ? 23.150 -5.042 -16.258 1.00 96.38 178 MET A CA 1
ATOM 1400 C C . MET A 1 178 ? 23.028 -3.844 -15.299 1.00 96.38 178 MET A C 1
ATOM 1402 O O . MET A 1 178 ? 22.102 -3.795 -14.483 1.00 96.38 178 MET A O 1
ATOM 1406 N N . PRO A 1 179 ? 23.932 -2.846 -15.368 1.00 97.25 179 PRO A N 1
ATOM 1407 C CA . PRO A 1 179 ? 23.777 -1.608 -14.611 1.00 97.25 179 PRO A CA 1
ATOM 1408 C C . PRO A 1 179 ? 22.485 -0.869 -14.971 1.00 97.25 179 PRO A C 1
ATOM 1410 O O . PRO A 1 179 ? 22.139 -0.784 -16.151 1.00 97.25 179 PRO A O 1
ATOM 1413 N N . LEU A 1 180 ? 21.820 -0.248 -13.989 1.00 97.00 180 LEU A N 1
ATOM 1414 C CA . LEU A 1 180 ? 20.577 0.504 -14.227 1.00 97.00 180 LEU A CA 1
ATOM 1415 C C . LEU A 1 180 ? 20.728 1.544 -15.349 1.00 97.00 180 LEU A C 1
ATOM 1417 O O . LEU A 1 180 ? 19.862 1.645 -16.209 1.00 97.00 180 LEU A O 1
ATOM 1421 N N . SER A 1 181 ? 21.841 2.285 -15.388 1.00 97.31 181 SER A N 1
ATOM 1422 C CA . SER A 1 181 ? 22.101 3.268 -16.455 1.00 97.31 181 SER A CA 1
ATOM 1423 C C . SER A 1 181 ? 22.114 2.651 -17.856 1.00 97.31 181 SER A C 1
ATOM 1425 O O . SER A 1 181 ? 21.641 3.273 -18.800 1.00 97.31 181 SER A O 1
ATOM 1427 N N . LYS A 1 182 ? 22.621 1.423 -17.998 1.00 98.12 182 LYS A N 1
ATOM 1428 C CA . LYS A 1 182 ? 22.654 0.703 -19.274 1.00 98.12 182 LYS A CA 1
ATOM 1429 C C . LYS A 1 182 ? 21.281 0.157 -19.652 1.00 98.12 182 LYS A C 1
ATOM 1431 O O . LYS A 1 182 ? 20.935 0.210 -20.824 1.00 98.12 182 LYS A O 1
ATOM 1436 N N . ILE A 1 183 ? 20.488 -0.282 -18.674 1.00 97.94 183 ILE A N 1
ATOM 1437 C CA . ILE A 1 183 ? 19.094 -0.685 -18.904 1.00 97.94 183 ILE A CA 1
ATOM 1438 C C . ILE A 1 183 ? 18.260 0.508 -19.372 1.00 97.94 183 ILE A C 1
ATOM 1440 O O . ILE A 1 183 ? 17.494 0.382 -20.319 1.00 97.94 183 ILE A O 1
ATOM 1444 N N . LEU A 1 184 ? 18.421 1.672 -18.739 1.00 98.06 184 LEU A N 1
ATOM 1445 C CA . LEU A 1 184 ? 17.698 2.878 -19.141 1.00 98.06 184 LEU A CA 1
ATOM 1446 C C . LEU A 1 184 ? 18.071 3.303 -20.566 1.00 98.06 184 LEU A C 1
ATOM 1448 O O . LEU A 1 184 ? 17.168 3.515 -21.362 1.00 98.06 184 LEU A O 1
ATOM 1452 N N . LEU A 1 185 ? 19.362 3.304 -20.921 1.00 98.12 185 LEU A N 1
ATOM 1453 C CA . LEU A 1 185 ? 19.808 3.558 -22.299 1.00 98.12 185 LEU A CA 1
ATOM 1454 C C . LEU A 1 185 ? 19.243 2.535 -23.298 1.00 98.12 185 LEU A C 1
ATOM 1456 O O . LEU A 1 185 ? 18.753 2.916 -24.353 1.00 98.12 185 LEU A O 1
ATOM 1460 N N . LEU A 1 186 ? 19.247 1.244 -22.944 1.00 98.06 186 LEU A N 1
ATOM 1461 C CA . LEU A 1 186 ? 18.639 0.193 -23.765 1.00 98.06 186 LEU A CA 1
ATOM 1462 C C . LEU A 1 186 ? 17.151 0.474 -24.027 1.00 98.06 186 LEU A C 1
ATOM 1464 O O . LEU A 1 186 ? 16.683 0.282 -25.146 1.00 98.06 186 LEU A O 1
ATOM 1468 N N . LEU A 1 187 ? 16.408 0.915 -23.010 1.00 98.00 187 LEU A N 1
ATOM 1469 C CA . LEU A 1 187 ? 14.992 1.260 -23.144 1.00 98.00 187 LEU A CA 1
ATOM 1470 C C . LEU A 1 187 ? 14.780 2.537 -23.966 1.00 98.00 187 LEU A C 1
ATOM 1472 O O . LEU A 1 187 ? 13.854 2.572 -24.772 1.00 98.00 187 LEU A O 1
ATOM 1476 N N . GLU A 1 188 ? 15.616 3.561 -23.785 1.00 98.06 188 GLU A N 1
ATOM 1477 C CA . GLU A 1 188 ? 15.586 4.792 -24.589 1.00 98.06 188 GLU A CA 1
ATOM 1478 C C . GLU A 1 188 ? 15.733 4.469 -26.079 1.00 98.06 188 GLU A C 1
ATOM 1480 O O . GLU A 1 188 ? 14.862 4.833 -26.874 1.00 98.06 188 GLU A O 1
ATOM 1485 N N . ASP A 1 189 ? 16.771 3.707 -26.432 1.00 97.50 189 ASP A N 1
ATOM 1486 C CA . ASP A 1 189 ? 17.092 3.358 -27.815 1.00 97.50 189 ASP A CA 1
ATOM 1487 C C . ASP A 1 189 ? 16.044 2.415 -28.424 1.00 97.50 189 ASP A C 1
ATOM 1489 O O . ASP A 1 189 ? 15.533 2.658 -29.519 1.00 97.50 189 ASP A O 1
ATOM 1493 N N . ALA A 1 190 ? 15.687 1.337 -27.717 1.00 97.38 190 ALA A N 1
ATOM 1494 C CA . ALA A 1 190 ? 14.800 0.307 -28.256 1.00 97.38 190 ALA A CA 1
ATOM 1495 C C . ALA A 1 190 ? 13.336 0.758 -28.357 1.00 97.38 190 ALA A C 1
ATOM 1497 O O . ALA A 1 190 ? 12.601 0.271 -29.220 1.00 97.38 190 ALA A O 1
ATOM 1498 N N . LEU A 1 191 ? 12.894 1.659 -27.475 1.00 96.69 191 LEU A N 1
ATOM 1499 C CA . LEU A 1 191 ? 11.522 2.172 -27.469 1.00 96.69 191 LEU A CA 1
ATOM 1500 C C . LEU A 1 191 ? 11.396 3.532 -28.163 1.00 96.69 191 LEU A C 1
ATOM 1502 O O . LEU A 1 191 ? 10.271 3.985 -28.374 1.00 96.69 191 LEU A O 1
ATOM 1506 N N . ASN A 1 192 ? 12.519 4.161 -28.531 1.00 96.81 192 ASN A N 1
ATOM 1507 C CA . ASN A 1 192 ? 12.590 5.514 -29.082 1.00 96.81 192 ASN A CA 1
ATOM 1508 C C . ASN A 1 192 ? 11.873 6.540 -28.184 1.00 96.81 192 ASN A C 1
ATOM 1510 O O . ASN A 1 192 ? 10.969 7.264 -28.612 1.00 96.81 192 ASN A O 1
ATOM 1514 N N . VAL A 1 193 ? 12.250 6.560 -26.904 1.00 96.50 193 VAL A N 1
ATOM 1515 C CA . VAL A 1 193 ? 11.656 7.432 -25.879 1.00 96.50 193 VAL A CA 1
ATOM 1516 C C . VAL A 1 193 ? 12.723 8.261 -25.169 1.00 96.50 193 VAL A C 1
ATOM 1518 O O . VAL A 1 193 ? 13.898 7.915 -25.161 1.00 96.50 193 VAL A O 1
ATOM 1521 N N . SER A 1 194 ? 12.317 9.362 -24.531 1.00 96.50 194 SER A N 1
ATOM 1522 C CA . SER A 1 194 ? 13.234 10.165 -23.716 1.00 96.50 194 SER A CA 1
ATOM 1523 C C . SER A 1 194 ? 13.677 9.424 -22.450 1.00 96.50 194 SER A C 1
ATOM 1525 O O . SER A 1 194 ? 12.942 8.588 -21.922 1.00 96.50 194 SER A O 1
ATOM 1527 N N . GLN A 1 195 ? 14.817 9.817 -21.877 1.00 94.75 195 GLN A N 1
ATOM 1528 C CA . GLN A 1 195 ? 15.311 9.290 -20.598 1.00 94.75 195 GLN A CA 1
ATOM 1529 C C . GLN A 1 195 ? 14.270 9.326 -19.468 1.00 94.75 195 GLN A C 1
ATOM 1531 O O . GLN A 1 195 ? 14.114 8.365 -18.712 1.00 94.75 195 GLN A O 1
ATOM 1536 N N . GLY A 1 196 ? 13.521 10.426 -19.351 1.00 94.62 196 GLY A N 1
ATOM 1537 C CA . GLY A 1 196 ? 12.460 10.545 -18.347 1.00 94.62 196 GLY A CA 1
ATOM 1538 C C . GLY A 1 196 ? 11.332 9.532 -18.562 1.00 94.62 196 GLY A C 1
ATOM 1539 O O . GLY A 1 196 ? 10.783 9.006 -17.595 1.00 94.62 196 GLY A O 1
ATOM 1540 N N . MET A 1 197 ? 11.010 9.219 -19.819 1.00 95.62 197 MET A N 1
ATOM 1541 C CA . MET A 1 197 ? 10.037 8.183 -20.152 1.00 95.62 197 MET A CA 1
ATOM 1542 C C . MET A 1 197 ? 10.607 6.780 -19.924 1.00 95.62 197 MET A C 1
ATOM 1544 O O . MET A 1 197 ? 9.904 5.948 -19.366 1.00 95.62 197 MET A O 1
ATOM 1548 N N . ALA A 1 198 ? 11.875 6.519 -20.250 1.00 96.69 198 ALA A N 1
ATOM 1549 C CA . ALA A 1 198 ? 12.521 5.237 -19.959 1.00 96.69 198 ALA A CA 1
ATOM 1550 C C . ALA A 1 198 ? 12.538 4.922 -18.452 1.00 96.69 198 ALA A C 1
ATOM 1552 O O . ALA A 1 198 ? 12.241 3.795 -18.057 1.00 96.69 198 ALA A O 1
ATOM 1553 N N . GLN A 1 199 ? 12.780 5.926 -17.598 1.00 96.50 199 GLN A N 1
ATOM 1554 C CA . GLN A 1 199 ? 12.628 5.789 -16.143 1.00 96.50 199 GLN A CA 1
ATOM 1555 C C . GLN A 1 199 ? 11.197 5.400 -15.755 1.00 96.50 199 GLN A C 1
ATOM 1557 O O . GLN A 1 199 ? 11.008 4.475 -14.967 1.00 96.50 199 GLN A O 1
ATOM 1562 N N . LYS A 1 200 ? 10.182 6.073 -16.313 1.00 96.62 200 LYS A N 1
ATOM 1563 C CA . LYS A 1 200 ? 8.775 5.739 -16.047 1.00 96.62 200 LYS A CA 1
ATOM 1564 C C . LYS A 1 200 ? 8.430 4.330 -16.529 1.0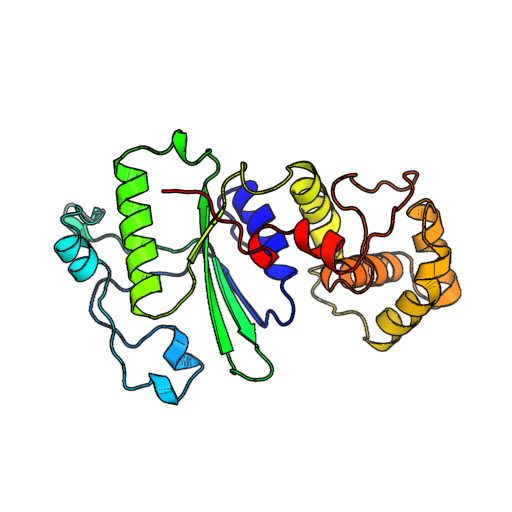0 96.62 200 LYS A C 1
ATOM 1566 O O . LYS A 1 200 ? 7.837 3.579 -15.767 1.00 96.62 200 LYS A O 1
ATOM 1571 N N . VAL A 1 201 ? 8.838 3.947 -17.739 1.00 96.94 201 VAL A N 1
ATOM 1572 C CA . VAL A 1 201 ? 8.638 2.598 -18.297 1.00 96.94 201 VAL A CA 1
ATOM 1573 C C . VAL A 1 201 ? 9.231 1.548 -17.361 1.00 96.94 201 VAL A C 1
ATOM 1575 O O . VAL A 1 201 ? 8.535 0.613 -16.966 1.00 96.94 201 VAL A O 1
ATOM 1578 N N . PHE A 1 202 ? 10.492 1.724 -16.958 1.00 97.12 202 PHE A N 1
ATOM 1579 C CA . PHE A 1 202 ? 11.169 0.783 -16.076 1.00 97.12 202 PHE A CA 1
ATOM 1580 C C . PHE A 1 202 ? 10.481 0.699 -14.708 1.00 97.12 202 PHE A C 1
ATOM 1582 O O . PHE A 1 202 ? 10.078 -0.382 -14.285 1.00 97.12 202 PHE A O 1
ATOM 1589 N N . TRP A 1 203 ? 10.284 1.828 -14.023 1.00 96.75 203 TRP A N 1
ATOM 1590 C CA . TRP A 1 203 ? 9.775 1.825 -12.650 1.00 96.75 203 TRP A CA 1
ATOM 1591 C C . TRP A 1 203 ? 8.286 1.517 -12.538 1.00 96.75 203 TRP A C 1
ATOM 1593 O O . TRP A 1 203 ? 7.901 0.853 -11.580 1.00 96.75 203 TRP A O 1
ATOM 1603 N N . GLN A 1 204 ? 7.457 1.904 -13.511 1.00 96.00 204 GLN A N 1
ATOM 1604 C CA . GLN A 1 204 ? 6.068 1.436 -13.572 1.00 96.00 204 GLN A CA 1
ATOM 1605 C C . GLN A 1 204 ? 6.009 -0.060 -13.902 1.00 96.00 204 GLN A C 1
ATOM 1607 O O . GLN A 1 204 ? 5.202 -0.778 -13.312 1.00 96.00 204 GLN A O 1
ATOM 1612 N N . GLY A 1 205 ? 6.906 -0.559 -14.763 1.00 95.81 205 GLY A N 1
ATOM 1613 C CA . GLY A 1 205 ? 7.070 -1.991 -15.017 1.00 95.81 205 GLY A CA 1
ATOM 1614 C C . GLY A 1 205 ? 7.447 -2.771 -13.754 1.00 95.81 205 GLY A C 1
ATOM 1615 O O . GLY A 1 205 ? 6.836 -3.798 -13.462 1.00 95.81 205 GLY A O 1
ATOM 1616 N N . VAL A 1 206 ? 8.386 -2.256 -12.953 1.00 96.56 206 VAL A N 1
ATOM 1617 C CA . VAL A 1 206 ? 8.726 -2.815 -11.633 1.00 96.56 206 VAL A CA 1
ATOM 1618 C C . VAL A 1 206 ? 7.514 -2.769 -10.698 1.00 96.56 206 VAL A C 1
ATOM 1620 O O . VAL A 1 206 ? 7.168 -3.783 -10.102 1.0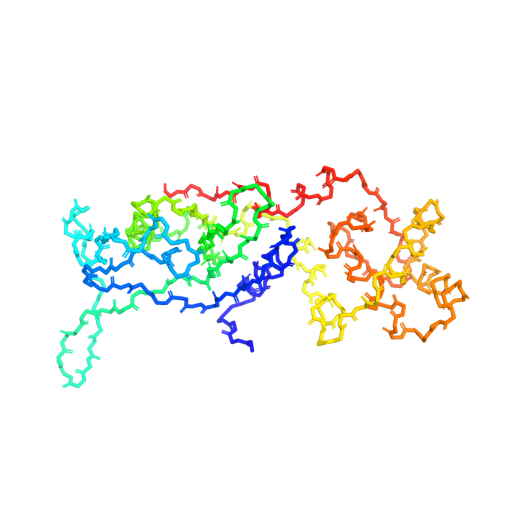0 96.56 206 VAL A O 1
ATOM 1623 N N . TRP A 1 207 ? 6.820 -1.630 -10.592 1.00 95.62 207 TRP A N 1
ATOM 1624 C CA . TRP A 1 207 ? 5.688 -1.460 -9.666 1.00 95.62 207 TRP A CA 1
ATOM 1625 C C . TRP A 1 207 ? 4.523 -2.408 -9.943 1.00 95.62 207 TRP A C 1
ATOM 1627 O O . TRP A 1 207 ? 3.828 -2.823 -9.019 1.00 95.62 207 TRP A O 1
ATOM 1637 N N . LYS A 1 208 ? 4.309 -2.752 -11.216 1.00 93.44 208 LYS A N 1
ATOM 1638 C CA . LYS A 1 208 ? 3.277 -3.699 -11.656 1.00 93.44 208 LYS A CA 1
ATOM 1639 C C . LYS A 1 208 ? 3.775 -5.150 -11.715 1.00 93.44 208 LYS A C 1
ATOM 1641 O O . LYS A 1 208 ? 3.039 -6.017 -12.172 1.00 93.44 208 LYS A O 1
ATOM 1646 N N . GLY A 1 209 ? 5.007 -5.417 -11.271 1.00 95.00 209 GLY A N 1
ATOM 1647 C CA . GLY A 1 209 ? 5.627 -6.746 -11.276 1.00 95.00 209 GLY A CA 1
ATOM 1648 C C . GLY A 1 209 ? 5.970 -7.292 -12.662 1.00 95.00 209 GLY A C 1
ATOM 1649 O O . GLY A 1 209 ? 6.316 -8.463 -12.782 1.00 95.00 209 GLY A O 1
ATOM 1650 N N . ALA A 1 210 ? 5.898 -6.461 -13.705 1.00 94.88 210 ALA A N 1
ATOM 1651 C CA . ALA A 1 210 ? 6.290 -6.827 -15.062 1.00 94.88 210 ALA A CA 1
ATOM 1652 C C . ALA A 1 210 ? 7.814 -6.948 -15.204 1.00 94.88 210 ALA A C 1
ATOM 1654 O O . ALA A 1 210 ? 8.287 -7.753 -15.997 1.00 94.88 210 ALA A O 1
ATOM 1655 N N . ILE A 1 211 ? 8.577 -6.175 -14.422 1.00 95.94 211 ILE A N 1
ATOM 1656 C CA . ILE A 1 211 ? 10.044 -6.232 -14.360 1.00 95.94 211 ILE A CA 1
ATOM 1657 C C . ILE A 1 211 ? 10.444 -6.621 -12.923 1.00 95.94 211 ILE A C 1
ATOM 1659 O O . ILE A 1 211 ? 10.653 -5.743 -12.081 1.00 95.94 211 ILE A O 1
ATOM 1663 N N . PRO A 1 212 ? 10.494 -7.925 -12.593 1.00 96.31 212 PRO A N 1
ATOM 1664 C CA . PRO A 1 212 ? 10.692 -8.393 -11.223 1.00 96.31 212 PRO A CA 1
ATOM 1665 C C . PRO A 1 212 ? 12.159 -8.259 -10.799 1.00 96.31 212 PRO A C 1
ATOM 1667 O O . PRO A 1 212 ? 12.977 -9.129 -11.081 1.00 96.31 212 PRO A O 1
ATOM 1670 N N . ILE A 1 213 ? 12.514 -7.167 -10.115 1.00 96.88 213 ILE A N 1
ATOM 1671 C CA . ILE A 1 213 ? 13.887 -6.918 -9.640 1.00 96.88 213 ILE A CA 1
ATOM 1672 C C . ILE A 1 213 ? 14.063 -7.217 -8.146 1.00 96.88 213 ILE A C 1
ATOM 1674 O O . ILE A 1 213 ? 13.131 -7.137 -7.343 1.00 96.88 213 ILE A O 1
ATOM 1678 N N . ASN A 1 214 ? 15.297 -7.473 -7.726 1.00 97.44 214 ASN A N 1
ATOM 1679 C CA . ASN A 1 214 ? 15.648 -7.500 -6.312 1.00 97.44 214 ASN A CA 1
ATOM 1680 C C . ASN A 1 214 ? 15.658 -6.078 -5.727 1.00 97.44 214 ASN A C 1
ATOM 1682 O O . ASN A 1 214 ? 16.593 -5.308 -5.937 1.00 97.44 214 ASN A O 1
ATOM 1686 N N . LEU A 1 215 ? 14.633 -5.751 -4.943 1.00 97.12 215 LEU A N 1
ATOM 1687 C CA . LEU A 1 215 ? 14.447 -4.445 -4.312 1.00 97.12 215 LEU A CA 1
ATOM 1688 C C . LEU A 1 215 ? 15.271 -4.285 -3.027 1.00 97.12 215 LEU A C 1
ATOM 1690 O O . LEU A 1 215 ? 15.433 -3.163 -2.539 1.00 97.12 215 LEU A O 1
ATOM 1694 N N . ARG A 1 216 ? 15.811 -5.379 -2.465 1.00 96.06 216 ARG A N 1
ATOM 1695 C CA . ARG A 1 216 ? 16.645 -5.334 -1.248 1.00 96.06 216 ARG A CA 1
ATOM 1696 C C . ARG A 1 216 ? 17.986 -4.650 -1.489 1.00 96.06 216 ARG A C 1
ATOM 1698 O O . ARG A 1 216 ? 18.596 -4.169 -0.534 1.00 96.06 216 ARG A O 1
ATOM 1705 N N . ARG A 1 217 ? 18.461 -4.626 -2.734 1.00 92.12 217 ARG A N 1
ATOM 1706 C CA . ARG A 1 217 ? 19.648 -3.874 -3.148 1.00 92.12 217 ARG A CA 1
ATOM 1707 C C . ARG A 1 217 ? 19.176 -2.631 -3.874 1.00 92.12 217 ARG A C 1
ATOM 1709 O O . ARG A 1 217 ? 18.723 -2.734 -5.005 1.00 92.12 217 ARG A O 1
ATOM 1716 N N . LYS A 1 218 ? 19.273 -1.473 -3.219 1.00 93.19 218 LYS A N 1
ATOM 1717 C CA . LYS A 1 218 ? 18.854 -0.200 -3.808 1.00 93.19 218 LYS A CA 1
ATOM 1718 C C . LYS A 1 218 ? 19.569 0.021 -5.144 1.00 93.19 218 LYS A C 1
ATOM 1720 O O . LYS A 1 218 ? 20.797 0.150 -5.134 1.00 93.19 218 LYS A O 1
ATOM 1725 N N . PRO A 1 219 ? 18.833 0.117 -6.263 1.00 93.56 219 PRO A N 1
ATOM 1726 C CA . PRO A 1 219 ? 19.449 0.443 -7.530 1.00 93.56 219 PRO A CA 1
ATOM 1727 C C . PRO A 1 219 ? 20.086 1.834 -7.506 1.00 93.56 219 PRO A C 1
ATOM 1729 O O . PRO A 1 219 ? 19.620 2.762 -6.850 1.00 93.56 219 PRO A O 1
ATOM 1732 N N . THR A 1 220 ? 21.195 1.957 -8.210 1.00 94.06 220 THR A N 1
ATOM 1733 C CA . THR A 1 220 ? 21.933 3.179 -8.518 1.00 94.06 220 THR A CA 1
ATOM 1734 C C . THR A 1 220 ? 22.380 3.071 -9.978 1.00 94.06 220 THR A C 1
ATOM 1736 O O . THR A 1 220 ? 22.390 1.964 -10.522 1.00 94.06 220 THR A O 1
ATOM 1739 N N . PRO A 1 221 ? 22.786 4.165 -10.643 1.00 94.00 221 PRO A N 1
ATOM 1740 C CA . PRO A 1 221 ? 23.162 4.112 -12.058 1.00 94.00 221 PRO A CA 1
ATOM 1741 C C . PRO A 1 221 ? 24.194 3.026 -12.411 1.00 94.00 221 PRO A C 1
ATOM 1743 O O . PRO A 1 221 ? 24.128 2.455 -13.499 1.00 94.00 221 PRO A O 1
ATOM 1746 N N . HIS A 1 222 ? 25.115 2.713 -11.496 1.00 94.25 222 HIS A N 1
ATOM 1747 C CA . HIS A 1 222 ? 26.191 1.740 -11.712 1.00 94.25 222 HIS A CA 1
ATOM 1748 C C . HIS A 1 222 ? 25.933 0.367 -11.082 1.00 94.25 222 HIS A C 1
ATOM 1750 O O . HIS A 1 222 ? 26.663 -0.575 -11.379 1.00 94.25 222 HIS A O 1
ATOM 1756 N N . SER A 1 223 ? 24.919 0.227 -10.223 1.00 93.38 223 SER A N 1
ATOM 1757 C CA . SER A 1 223 ? 24.611 -1.072 -9.625 1.00 93.38 223 SER A CA 1
ATOM 1758 C C . SER A 1 223 ? 23.941 -1.979 -10.643 1.00 93.38 223 SER A C 1
ATOM 1760 O O . SER A 1 223 ? 23.021 -1.550 -11.345 1.00 93.38 223 SER A O 1
ATOM 1762 N N . GLN A 1 224 ? 24.346 -3.240 -10.644 1.00 95.50 224 GLN A N 1
ATOM 1763 C CA . GLN A 1 224 ? 23.699 -4.285 -11.421 1.00 95.50 224 GLN A CA 1
ATOM 1764 C C . GLN A 1 224 ? 22.274 -4.537 -10.919 1.00 95.50 224 GLN A C 1
ATOM 1766 O O . GLN A 1 224 ? 22.036 -4.602 -9.709 1.00 95.50 224 GLN A O 1
ATOM 1771 N N . ILE A 1 225 ? 21.337 -4.695 -11.849 1.00 96.12 225 ILE A N 1
ATOM 1772 C CA . ILE A 1 225 ? 19.973 -5.131 -11.562 1.00 96.12 225 ILE A CA 1
ATOM 1773 C C . ILE A 1 225 ? 19.932 -6.654 -11.584 1.00 96.12 225 ILE A C 1
ATOM 1775 O O . ILE A 1 225 ? 20.279 -7.277 -12.580 1.00 96.12 225 ILE A O 1
ATOM 1779 N N . ASN A 1 226 ? 19.485 -7.261 -10.489 1.00 96.00 226 ASN A N 1
ATOM 1780 C CA . ASN A 1 226 ? 19.238 -8.697 -10.434 1.00 96.00 226 ASN A CA 1
ATOM 1781 C C . ASN A 1 226 ? 17.744 -8.949 -10.608 1.00 96.00 226 ASN A C 1
ATOM 1783 O O . ASN A 1 226 ? 16.944 -8.418 -9.832 1.00 96.00 226 ASN A O 1
ATOM 1787 N N . LEU A 1 227 ? 17.384 -9.751 -11.607 1.00 95.75 227 LEU A N 1
ATOM 1788 C CA . LEU A 1 227 ? 16.012 -10.207 -11.786 1.00 95.75 227 LEU A CA 1
ATOM 1789 C C . LEU A 1 227 ? 15.697 -11.343 -10.809 1.00 95.75 227 LEU A C 1
ATOM 1791 O O . LEU A 1 227 ? 16.572 -12.125 -10.438 1.00 95.75 227 LEU A O 1
ATOM 1795 N N . LEU A 1 228 ? 14.442 -11.416 -10.386 1.00 96.75 228 LEU A N 1
ATOM 1796 C CA . LEU A 1 228 ? 13.899 -12.453 -9.518 1.00 96.75 228 LEU A CA 1
ATOM 1797 C C . LEU A 1 228 ? 12.801 -13.231 -10.244 1.00 96.75 228 LEU A C 1
ATOM 1799 O O . LEU A 1 228 ? 12.271 -12.786 -11.265 1.00 96.75 228 LEU A O 1
ATOM 1803 N N . SER A 1 229 ? 12.426 -14.384 -9.688 1.00 95.94 229 SER A N 1
ATOM 1804 C CA . SER A 1 229 ? 11.164 -15.018 -10.059 1.00 95.94 229 SER A CA 1
ATOM 1805 C C . SER A 1 229 ? 9.987 -14.096 -9.701 1.00 95.94 229 SER A C 1
ATOM 1807 O O . SER A 1 229 ? 10.103 -13.218 -8.839 1.00 95.94 229 SER A O 1
ATOM 1809 N N . TYR A 1 230 ? 8.840 -14.293 -10.354 1.00 94.31 230 TYR A N 1
ATOM 1810 C CA . TYR A 1 230 ? 7.624 -13.530 -10.047 1.00 94.31 230 TYR A CA 1
ATOM 1811 C C . TYR A 1 230 ? 7.220 -13.679 -8.571 1.00 94.31 230 TYR A C 1
ATOM 1813 O O . TYR A 1 230 ? 6.879 -12.696 -7.918 1.00 94.31 230 TYR A O 1
ATOM 1821 N N . GLU A 1 231 ? 7.310 -14.894 -8.027 1.00 95.62 231 GLU A N 1
ATOM 1822 C CA . GLU A 1 231 ? 6.979 -15.184 -6.630 1.00 95.62 231 GLU A CA 1
ATOM 1823 C C . GLU A 1 231 ? 7.941 -14.482 -5.661 1.00 95.62 231 GLU A C 1
ATOM 1825 O O . GLU A 1 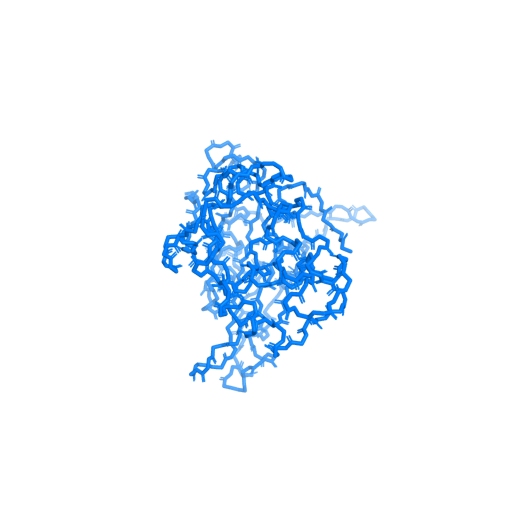231 ? 7.501 -13.719 -4.798 1.00 95.62 231 GLU A O 1
ATOM 1830 N N . ASP A 1 232 ? 9.254 -14.643 -5.856 1.00 97.19 232 ASP A N 1
ATOM 1831 C CA . ASP A 1 232 ? 10.271 -14.012 -5.005 1.00 97.19 232 ASP A CA 1
ATOM 1832 C C . ASP A 1 232 ? 10.184 -12.485 -5.038 1.00 97.19 232 ASP A C 1
ATOM 1834 O O . ASP A 1 232 ? 10.432 -11.821 -4.026 1.00 97.19 232 ASP A O 1
ATOM 1838 N N . PHE A 1 233 ? 9.826 -11.914 -6.192 1.00 97.44 233 PHE A N 1
ATOM 1839 C CA . PHE A 1 233 ? 9.614 -10.481 -6.326 1.00 97.44 233 PHE A CA 1
ATOM 1840 C C . PHE A 1 233 ? 8.518 -9.995 -5.379 1.00 97.44 233 PHE A C 1
ATOM 1842 O O . PHE A 1 233 ? 8.761 -9.078 -4.586 1.00 97.44 233 PHE A O 1
ATOM 1849 N N . TRP A 1 234 ? 7.348 -10.633 -5.423 1.00 96.75 234 TRP A N 1
ATOM 1850 C CA . TRP A 1 234 ? 6.192 -10.247 -4.618 1.00 96.75 234 TRP A CA 1
ATOM 1851 C C . TRP A 1 234 ? 6.354 -10.562 -3.133 1.00 96.75 234 TRP A C 1
ATOM 1853 O O . TRP A 1 234 ? 5.882 -9.781 -2.307 1.00 96.75 234 TRP A O 1
ATOM 1863 N N . LEU A 1 235 ? 7.108 -11.604 -2.769 1.00 97.00 235 LEU A N 1
ATOM 1864 C CA . LEU A 1 235 ? 7.449 -11.897 -1.371 1.00 97.00 235 LEU A CA 1
ATOM 1865 C C . LEU A 1 235 ? 8.229 -10.760 -0.689 1.00 97.00 235 LEU A C 1
ATOM 1867 O O . LEU A 1 235 ? 8.209 -10.642 0.540 1.00 97.00 235 LEU A O 1
ATOM 1871 N N . GLN A 1 236 ? 8.889 -9.877 -1.448 1.00 97.56 236 GLN A N 1
ATOM 1872 C CA . GLN A 1 236 ? 9.530 -8.682 -0.885 1.00 97.56 236 GLN A CA 1
ATOM 1873 C C . GLN A 1 236 ? 8.515 -7.667 -0.339 1.00 97.56 236 GLN A C 1
ATOM 1875 O O . GLN A 1 236 ? 8.857 -6.921 0.582 1.00 97.56 236 GLN A O 1
ATOM 1880 N N . ASN A 1 237 ? 7.286 -7.651 -0.863 1.00 97.81 237 ASN A N 1
ATOM 1881 C CA . ASN A 1 237 ? 6.207 -6.775 -0.420 1.00 97.81 237 ASN A CA 1
ATOM 1882 C C . ASN A 1 237 ? 5.442 -7.439 0.747 1.00 97.81 237 ASN A C 1
ATOM 1884 O O . ASN A 1 237 ? 4.877 -8.520 0.573 1.00 97.81 237 ASN A O 1
ATOM 1888 N N . PRO A 1 238 ? 5.426 -6.847 1.956 1.00 97.12 238 PRO A N 1
ATOM 1889 C CA . PRO A 1 238 ? 4.753 -7.444 3.109 1.00 97.12 238 PRO A CA 1
ATOM 1890 C C . PRO A 1 238 ? 3.238 -7.538 2.928 1.00 97.12 238 PRO A C 1
ATOM 1892 O O . PRO A 1 238 ? 2.645 -8.516 3.370 1.00 97.12 238 PRO A O 1
ATOM 1895 N N . VAL A 1 239 ? 2.635 -6.567 2.240 1.00 97.00 239 VAL A N 1
ATOM 1896 C CA . VAL A 1 239 ? 1.186 -6.474 2.050 1.00 97.00 239 VAL A CA 1
ATOM 1897 C C . VAL A 1 239 ? 0.706 -7.563 1.090 1.00 97.00 239 VAL A C 1
ATOM 1899 O O . VAL A 1 239 ? -0.239 -8.278 1.401 1.00 97.00 239 VAL A O 1
ATOM 1902 N N . VAL A 1 240 ? 1.406 -7.757 -0.034 1.00 95.00 240 VAL A N 1
ATOM 1903 C CA . VAL A 1 240 ? 1.097 -8.842 -0.989 1.00 95.00 240 VAL A CA 1
ATOM 1904 C C . VAL A 1 240 ? 1.308 -10.217 -0.355 1.00 95.00 240 VAL A C 1
ATOM 1906 O O . VAL A 1 240 ? 0.505 -11.120 -0.560 1.00 95.00 240 VAL A O 1
ATOM 1909 N N . ALA A 1 241 ? 2.353 -10.369 0.460 1.00 95.00 241 ALA A N 1
ATOM 1910 C CA . ALA A 1 241 ? 2.632 -11.609 1.179 1.00 95.00 241 ALA A CA 1
ATOM 1911 C C . ALA A 1 241 ? 1.696 -11.859 2.383 1.00 95.00 241 ALA A C 1
ATOM 1913 O O . ALA A 1 241 ? 1.871 -12.861 3.074 1.00 95.00 241 ALA A O 1
ATOM 1914 N N . GLY A 1 242 ? 0.759 -10.948 2.687 1.00 95.31 242 GLY A N 1
ATOM 1915 C CA . GLY A 1 242 ? -0.141 -11.060 3.839 1.00 95.31 242 GLY A CA 1
ATOM 1916 C C . GLY A 1 242 ? 0.574 -11.053 5.194 1.00 95.31 242 GLY A C 1
ATOM 1917 O O . GLY A 1 242 ? 0.052 -11.583 6.173 1.00 95.31 242 GLY A O 1
ATOM 1918 N N . ARG A 1 243 ? 1.789 -10.495 5.266 1.00 96.62 243 ARG A N 1
ATOM 1919 C CA . ARG A 1 243 ? 2.568 -10.436 6.507 1.00 96.62 243 ARG A CA 1
ATOM 1920 C C . ARG A 1 243 ? 1.997 -9.355 7.420 1.00 96.62 243 ARG A C 1
ATOM 1922 O O . ARG A 1 243 ? 1.957 -8.187 7.044 1.00 96.62 243 ARG A O 1
ATOM 1929 N N . SER A 1 244 ? 1.618 -9.755 8.630 1.00 97.00 244 SER A N 1
ATOM 1930 C CA . SER A 1 244 ? 1.160 -8.873 9.703 1.00 97.00 244 SER A CA 1
ATOM 1931 C C . SER A 1 244 ? 1.963 -9.150 10.965 1.00 97.00 244 SER A C 1
ATOM 1933 O O . SER A 1 244 ? 2.268 -10.307 11.261 1.00 97.00 244 SER A O 1
ATOM 1935 N N . SER A 1 245 ? 2.270 -8.106 11.726 1.00 95.75 245 SER A N 1
ATOM 1936 C CA . SER A 1 245 ? 2.776 -8.265 13.086 1.00 95.75 245 SER A CA 1
ATOM 1937 C C . SER A 1 245 ? 1.703 -8.850 13.996 1.00 95.75 245 SER A C 1
ATOM 1939 O O . SER A 1 245 ? 0.504 -8.641 13.778 1.00 95.75 245 SER A O 1
ATOM 1941 N N . CYS A 1 246 ? 2.146 -9.568 15.025 1.00 90.06 246 CYS A N 1
ATOM 1942 C CA . CYS A 1 246 ? 1.273 -10.027 16.097 1.00 90.06 246 CYS A CA 1
ATOM 1943 C C . CYS A 1 246 ? 0.876 -8.849 16.999 1.00 90.06 246 CYS A C 1
ATOM 1945 O O . CYS A 1 246 ? 1.660 -7.918 17.186 1.00 90.06 246 CYS A O 1
ATOM 1947 N N . LEU A 1 247 ? -0.344 -8.910 17.537 1.00 84.44 247 LEU A N 1
ATOM 1948 C CA . LEU A 1 247 ? -0.835 -8.025 18.597 1.00 84.44 247 LEU A CA 1
ATOM 1949 C C . LEU A 1 247 ? -0.667 -8.678 19.965 1.00 84.44 247 LEU A C 1
ATOM 1951 O O . LEU A 1 247 ? -0.809 -9.921 20.020 1.00 84.44 247 LEU A O 1
#

Sequence (247 aa):
MDFLSDTEFAVFCFAQMLPNVCDVREQYPLNLLEHPCDISTYLVSKLSTNTKGTLEIANSLGISHPRVKKNGDAVDWVMTTDLLVTIKDPIAGYQLLALSVKDKASDQLSERQINLLQLEREYWTIQGVNWLLITPEVYCKSVAVTLKTYAPYAISDSMVDKDLITKAMNLIPLMNEMPLSKILLLLEDALNVSQGMAQKVFWQGVWKGAIPINLRRKPTPHSQINLLSYEDFWLQNPVVAGRSSCL

pLDDT: mean 93.32, std 6.67, range [53.69, 98.44]